Protein AF-A0A7Y6EUC9-F1 (afdb_monomer)

pLDDT: mean 84.13, std 13.38, range [38.44, 97.38]

Sequence (262 aa):
MSLVIQNDISNHSSYSITTAPIIYNFPAVFALPTRVLVSVDGYSGCVVLLDNIQTIHRSQLIQKVGELNLEEIKRVEHATNVALGSVEFNYFEEKQLDDFYKYKLGSELPFGEDHFNEFKEIIGRNPRRSILEKVDEYVAAFLNSAGGRILYGISNDRIVRGVELGYEARDTLVIDINNKISNLNPAIGPEQFDIAFKQVFDELGQEEIKDRYIVEINVPRSPFNDVHFINNTELYVRANASNKKLVGSEIVTHIRKRFCDS

Foldseek 3Di:
DWAFLDDPVCVVPDQKTKIWDKDAPDFPQDPDLLWAFFDFDPGHRIITRLLRIDIDGPVVDDDDRGDTDPVSSVSNVRSNCVSVVVDDDDPVVCPVVLPRDAQAAFDAGSDAQWLAEAEAEQPDDDSLCVCLVCLLLVLLQQQLEAWHKYKYQADNRRGRRFDQADPVRVVVSLVSSQVSQQQKVVGDDPVQKDWDWRFHHYNVSPGTDPRTTITMITHHHHPPLDRIAHVVPWGWHRDGSDIDTDDDVRVVVSSCCSVVVD

Structure (mmCIF, N/CA/C/O backbone):
data_AF-A0A7Y6EUC9-F1
#
_entry.id   AF-A0A7Y6EUC9-F1
#
loop_
_atom_site.group_PDB
_atom_site.id
_atom_site.type_symbol
_atom_site.label_atom_id
_atom_site.label_alt_id
_atom_site.label_comp_id
_atom_site.label_asym_id
_atom_site.label_entity_id
_atom_site.label_seq_id
_atom_site.pdbx_PDB_ins_code
_atom_site.Cartn_x
_atom_site.Cartn_y
_atom_site.Cartn_z
_atom_site.occupancy
_atom_site.B_iso_or_equiv
_atom_site.auth_seq_id
_atom_site.auth_comp_id
_atom_site.auth_asym_id
_atom_site.auth_atom_id
_atom_site.pdbx_PDB_model_num
ATOM 1 N N . MET A 1 1 ? -25.373 -11.026 3.737 1.00 86.94 1 MET A N 1
ATOM 2 C CA . MET A 1 1 ? -26.326 -9.897 3.615 1.00 86.94 1 MET A CA 1
ATOM 3 C C . MET A 1 1 ? -26.187 -9.332 2.207 1.00 86.94 1 MET A C 1
ATOM 5 O O . MET A 1 1 ? -25.233 -9.702 1.534 1.00 86.94 1 MET A O 1
ATOM 9 N N . SER A 1 2 ? -27.107 -8.501 1.726 1.00 91.50 2 SER A N 1
ATOM 10 C CA . SER A 1 2 ? -26.978 -7.872 0.405 1.00 91.50 2 SER A CA 1
ATOM 11 C C . SER A 1 2 ? -27.399 -6.413 0.486 1.00 91.50 2 SER A C 1
ATOM 13 O O . SER A 1 2 ? -28.397 -6.104 1.136 1.00 91.50 2 SER A O 1
ATOM 15 N N . LEU A 1 3 ? -26.638 -5.536 -0.165 1.00 93.81 3 LEU A N 1
ATOM 16 C CA . LEU A 1 3 ? -26.988 -4.137 -0.352 1.00 93.81 3 LEU A CA 1
ATOM 17 C C . LEU A 1 3 ? -27.895 -4.024 -1.571 1.00 93.81 3 LEU A C 1
ATOM 19 O O . LEU A 1 3 ? -27.547 -4.531 -2.634 1.00 93.81 3 LEU A O 1
ATOM 23 N N . VAL A 1 4 ? -29.030 -3.346 -1.439 1.00 94.00 4 VAL A N 1
ATOM 24 C CA . VAL A 1 4 ? -29.844 -2.955 -2.595 1.00 94.00 4 VAL A CA 1
ATOM 25 C C . VAL A 1 4 ? -29.238 -1.686 -3.191 1.00 94.00 4 VAL A C 1
ATOM 27 O O . VAL A 1 4 ? -29.103 -0.695 -2.483 1.00 94.00 4 VAL A O 1
ATOM 30 N N . ILE A 1 5 ? -28.875 -1.718 -4.476 1.00 93.19 5 ILE A N 1
ATOM 31 C CA . ILE A 1 5 ? -28.196 -0.606 -5.179 1.00 93.19 5 ILE A CA 1
ATOM 32 C C . ILE A 1 5 ? -29.041 -0.051 -6.337 1.00 93.19 5 ILE A C 1
ATOM 34 O O . ILE A 1 5 ? -28.538 0.410 -7.357 1.00 93.19 5 ILE A O 1
ATOM 38 N N . GLN A 1 6 ? -30.359 -0.157 -6.204 1.00 90.25 6 GLN A N 1
ATOM 39 C CA . GLN A 1 6 ? -31.333 0.205 -7.227 1.00 90.25 6 GLN A CA 1
ATOM 40 C C . GLN A 1 6 ? -32.070 1.484 -6.828 1.00 90.25 6 GLN A C 1
ATOM 42 O O . GLN A 1 6 ? -32.405 1.655 -5.659 1.00 90.25 6 GLN A O 1
ATOM 47 N N . ASN A 1 7 ? -32.372 2.349 -7.802 1.00 87.88 7 ASN A N 1
ATOM 48 C CA . ASN A 1 7 ? -33.162 3.557 -7.552 1.00 87.88 7 ASN A CA 1
ATOM 49 C C . ASN A 1 7 ? -34.577 3.234 -7.045 1.00 87.88 7 ASN A C 1
ATOM 51 O O . ASN A 1 7 ? -35.137 2.179 -7.361 1.00 87.88 7 ASN A O 1
ATOM 55 N N . ASP A 1 8 ? -35.175 4.185 -6.330 1.00 82.88 8 ASP A N 1
ATOM 56 C CA . ASP A 1 8 ? -36.463 4.003 -5.656 1.00 82.88 8 ASP A CA 1
ATOM 57 C C . ASP A 1 8 ? -37.605 3.668 -6.612 1.00 82.88 8 ASP A C 1
ATOM 59 O O . ASP A 1 8 ? -38.419 2.797 -6.316 1.00 82.88 8 ASP A O 1
ATOM 63 N N . ILE A 1 9 ? -37.651 4.299 -7.789 1.00 83.25 9 ILE A N 1
ATOM 64 C CA . ILE A 1 9 ? -38.724 4.072 -8.766 1.00 83.25 9 ILE A CA 1
ATOM 65 C C . ILE A 1 9 ? -38.739 2.597 -9.173 1.00 83.25 9 ILE A C 1
ATOM 67 O O . ILE A 1 9 ? -39.742 1.906 -8.999 1.00 83.25 9 ILE A O 1
ATOM 71 N N . SER A 1 10 ? -37.598 2.090 -9.641 1.00 79.62 10 SER A N 1
ATOM 72 C CA . SER A 1 10 ? -37.454 0.694 -10.047 1.00 79.62 10 SER A CA 1
ATOM 73 C C . SER A 1 10 ? -37.598 -0.250 -8.850 1.00 79.62 10 SER A C 1
ATOM 75 O O . SER A 1 10 ? -38.184 -1.328 -8.957 1.00 79.62 10 SER A O 1
ATOM 77 N N . ASN A 1 11 ? -37.090 0.141 -7.678 1.00 81.62 11 ASN A N 1
ATOM 78 C CA . ASN A 1 11 ? -37.232 -0.619 -6.438 1.00 81.62 11 ASN A CA 1
ATOM 79 C C . ASN A 1 11 ? -38.675 -0.636 -5.896 1.00 81.62 11 ASN A C 1
ATOM 81 O O . ASN A 1 11 ? -38.988 -1.470 -5.052 1.00 81.62 11 ASN A O 1
ATOM 85 N N . HIS A 1 12 ? -39.587 0.202 -6.376 1.00 81.62 12 HIS A N 1
ATOM 86 C CA . HIS A 1 12 ? -41.009 0.101 -6.041 1.00 81.62 12 HIS A CA 1
ATOM 87 C C . HIS A 1 12 ? -41.811 -0.673 -7.087 1.00 81.62 12 HIS A C 1
ATOM 89 O O . HIS A 1 12 ? -42.758 -1.371 -6.728 1.00 81.62 12 HIS A O 1
ATOM 95 N N . SER A 1 13 ? -41.431 -0.589 -8.362 1.00 78.19 13 SER A N 1
ATOM 96 C CA . SER A 1 13 ? -42.228 -1.132 -9.466 1.00 78.19 13 SER A CA 1
ATOM 97 C C . SER A 1 13 ? -41.760 -2.487 -10.005 1.00 78.19 13 SER A C 1
ATOM 99 O O . SER A 1 13 ? -42.527 -3.146 -10.703 1.00 78.19 13 SER A O 1
ATOM 101 N N . SER A 1 14 ? -40.521 -2.913 -9.730 1.00 81.31 14 SER A N 1
ATOM 102 C CA . SER A 1 14 ? -39.950 -4.142 -10.303 1.00 81.31 14 SER A CA 1
ATOM 103 C C . SER A 1 14 ? -40.069 -5.365 -9.385 1.00 81.31 14 SER A C 1
ATOM 105 O O . SER A 1 14 ? -39.876 -5.288 -8.167 1.00 81.31 14 SER A O 1
ATOM 107 N N . TYR A 1 15 ? -40.312 -6.536 -9.980 1.00 85.94 15 TYR A N 1
ATOM 108 C CA . TYR A 1 15 ? -40.193 -7.835 -9.303 1.00 85.94 15 TYR A CA 1
ATOM 109 C C . TYR A 1 15 ? -38.735 -8.272 -9.114 1.00 85.94 15 TYR A C 1
ATOM 111 O O . TYR A 1 15 ? -38.451 -9.118 -8.264 1.00 85.94 15 TYR A O 1
ATOM 119 N N . SER A 1 16 ? -37.810 -7.691 -9.878 1.00 90.62 16 SER A N 1
ATOM 120 C CA . SER A 1 16 ? -36.373 -7.899 -9.743 1.00 90.62 16 SER A CA 1
ATOM 121 C C . SER A 1 16 ? -35.699 -6.722 -9.038 1.00 90.62 16 SER A C 1
ATOM 123 O O . SER A 1 16 ? -36.110 -5.567 -9.181 1.00 90.62 16 SER A O 1
ATOM 125 N N . ILE A 1 17 ? -34.665 -7.029 -8.259 1.00 93.25 17 ILE A N 1
ATOM 126 C CA . ILE A 1 17 ? -33.880 -6.054 -7.506 1.00 93.25 17 ILE A CA 1
ATOM 127 C C . ILE A 1 17 ? -32.398 -6.300 -7.774 1.00 93.25 17 ILE A C 1
ATOM 129 O O . ILE A 1 17 ? -31.910 -7.422 -7.632 1.00 93.25 17 ILE A O 1
ATOM 133 N N . THR A 1 18 ? -31.683 -5.241 -8.137 1.00 94.44 18 THR A N 1
ATOM 134 C CA . THR A 1 18 ? -30.226 -5.236 -8.252 1.00 94.44 18 THR A CA 1
ATOM 135 C C . THR A 1 18 ? -29.594 -5.065 -6.877 1.00 94.44 18 THR A C 1
ATOM 137 O O . THR A 1 18 ? -29.903 -4.133 -6.129 1.00 94.44 18 THR A O 1
ATOM 140 N N . THR A 1 19 ? -28.701 -5.989 -6.543 1.00 94.81 19 THR A N 1
ATOM 141 C CA . THR A 1 19 ? -28.034 -6.063 -5.249 1.00 94.81 19 THR A CA 1
ATOM 142 C C . THR A 1 19 ? -26.546 -6.339 -5.397 1.00 94.81 19 THR A C 1
ATOM 144 O O . THR A 1 19 ? -26.114 -6.944 -6.376 1.00 94.81 19 THR A O 1
ATOM 147 N N . ALA A 1 20 ? -25.780 -5.956 -4.383 1.00 95.00 20 ALA A N 1
ATOM 148 C CA . ALA A 1 20 ? -24.392 -6.356 -4.210 1.00 95.00 20 ALA A CA 1
ATOM 149 C C . ALA A 1 20 ? -24.244 -7.174 -2.914 1.00 95.00 20 ALA A C 1
ATOM 151 O O . ALA A 1 20 ? -24.813 -6.793 -1.884 1.00 95.00 20 ALA A O 1
ATOM 152 N N . PRO A 1 21 ? -23.525 -8.308 -2.920 1.00 92.31 21 PRO A N 1
ATOM 153 C CA . PRO A 1 21 ? -23.266 -9.077 -1.711 1.00 92.31 21 PRO A CA 1
ATOM 154 C C . PRO A 1 21 ? -22.535 -8.250 -0.651 1.00 92.31 21 PRO A C 1
ATOM 156 O O . PRO A 1 21 ? -21.600 -7.514 -0.958 1.00 92.31 21 PRO A O 1
ATOM 159 N N . ILE A 1 22 ? -22.944 -8.427 0.603 1.00 89.06 22 ILE A N 1
ATOM 160 C CA . ILE A 1 22 ? -22.231 -7.942 1.781 1.00 89.06 22 ILE A CA 1
ATOM 161 C C . ILE A 1 22 ? -21.685 -9.136 2.548 1.00 89.06 22 ILE A C 1
ATOM 163 O O . ILE A 1 22 ? -22.437 -10.047 2.931 1.00 89.06 22 ILE A O 1
ATOM 167 N N . ILE A 1 23 ? -20.387 -9.080 2.812 1.00 83.44 23 ILE A N 1
ATOM 168 C CA . ILE A 1 23 ? -19.649 -10.067 3.588 1.00 83.44 23 ILE A CA 1
ATOM 169 C C . ILE A 1 23 ? -19.107 -9.458 4.881 1.00 83.44 23 ILE A C 1
ATOM 171 O O . ILE A 1 23 ? -18.781 -8.274 4.952 1.00 83.44 23 ILE A O 1
ATOM 175 N N . TYR A 1 24 ? -19.030 -10.299 5.906 1.00 73.38 24 TYR A N 1
ATOM 176 C CA . TYR A 1 24 ? -18.520 -9.957 7.231 1.00 73.38 24 TYR A CA 1
ATOM 177 C C . TYR A 1 24 ? -17.101 -10.489 7.386 1.00 73.38 24 TYR A C 1
ATOM 179 O O . TYR A 1 24 ? -16.755 -11.491 6.757 1.00 73.38 24 TYR A O 1
ATOM 187 N N . ASN A 1 25 ? -16.305 -9.858 8.252 1.00 57.62 25 ASN A N 1
ATOM 188 C CA . ASN A 1 25 ? -14.924 -10.267 8.525 1.00 57.62 25 ASN A CA 1
ATOM 189 C C . ASN A 1 25 ? -14.086 -10.390 7.243 1.00 57.62 25 ASN A C 1
ATOM 191 O O . ASN A 1 25 ? -13.262 -11.297 7.118 1.00 57.62 25 ASN A O 1
ATOM 195 N N . PHE A 1 26 ? -14.327 -9.511 6.264 1.00 51.78 26 PHE A N 1
ATOM 196 C CA . PHE A 1 26 ? -13.535 -9.531 5.046 1.00 51.78 26 PHE A CA 1
ATOM 197 C C . PHE A 1 26 ? -12.112 -9.088 5.367 1.00 51.78 26 PHE A C 1
ATOM 199 O O . PHE A 1 26 ? -11.926 -8.052 6.006 1.00 51.78 26 PHE A O 1
ATOM 206 N N . PRO A 1 27 ? -11.096 -9.849 4.955 1.00 44.97 27 PRO A N 1
ATOM 207 C CA . PRO A 1 27 ? -9.733 -9.453 5.207 1.00 44.97 27 PRO A CA 1
ATOM 208 C C . PRO A 1 27 ? -9.375 -8.268 4.294 1.00 44.97 27 PRO A C 1
ATOM 210 O O . PRO A 1 27 ? -9.528 -8.337 3.076 1.00 44.97 27 PRO A O 1
ATOM 213 N N . ALA A 1 28 ? -8.877 -7.181 4.891 1.00 44.41 28 ALA A N 1
ATOM 214 C CA . ALA A 1 28 ? -8.508 -5.907 4.251 1.00 44.41 28 ALA A CA 1
ATOM 215 C C . ALA A 1 28 ? -7.479 -5.998 3.095 1.00 44.41 28 ALA A C 1
ATOM 217 O O . ALA A 1 28 ? -7.133 -4.984 2.494 1.00 44.41 28 ALA A O 1
ATOM 218 N N . VAL A 1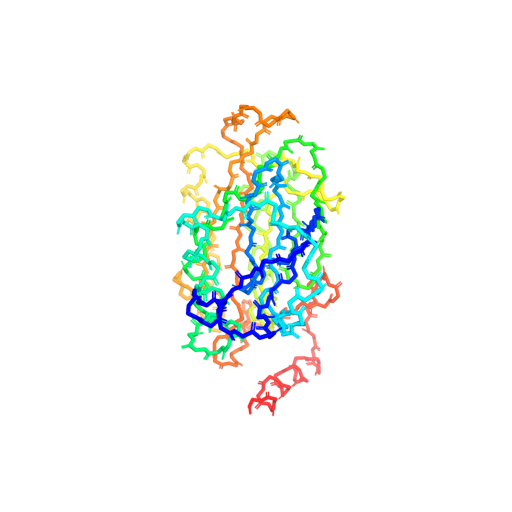 29 ? -6.986 -7.207 2.785 1.00 39.00 29 VAL A N 1
ATOM 219 C CA . VAL A 1 29 ? -6.028 -7.550 1.704 1.00 39.00 29 VAL A CA 1
ATOM 220 C C . VAL A 1 29 ? -6.491 -7.054 0.342 1.00 39.00 29 VAL A C 1
ATOM 222 O O . VAL A 1 29 ? -5.699 -6.912 -0.580 1.00 39.00 29 VAL A O 1
ATOM 225 N N . PHE A 1 30 ? -7.801 -6.911 0.197 1.00 43.91 30 PHE A N 1
ATOM 226 C CA . PHE A 1 30 ? -8.478 -6.853 -1.077 1.00 43.91 30 PHE A CA 1
ATOM 227 C C . PHE A 1 30 ? -9.275 -5.552 -1.205 1.00 43.91 30 PHE A C 1
ATOM 229 O O . PHE A 1 30 ? -10.465 -5.579 -1.540 1.00 43.91 30 PHE A O 1
ATOM 236 N N . ALA A 1 31 ? -8.621 -4.427 -0.909 1.00 56.28 31 ALA A N 1
ATOM 237 C CA . ALA A 1 31 ? -9.084 -3.102 -1.305 1.00 56.28 31 ALA A CA 1
ATOM 238 C C . ALA A 1 31 ? -9.052 -3.035 -2.837 1.00 56.28 31 ALA A C 1
ATOM 240 O O . ALA A 1 31 ? -8.071 -2.639 -3.456 1.00 56.28 31 ALA A O 1
ATOM 241 N N . LEU A 1 32 ? -10.094 -3.587 -3.457 1.00 64.94 32 LEU A N 1
ATOM 242 C CA . LEU A 1 32 ? -10.385 -3.304 -4.846 1.00 64.94 32 LEU A CA 1
ATOM 243 C C . LEU A 1 32 ? -11.171 -1.995 -4.876 1.00 64.94 32 LEU A C 1
ATOM 245 O O . LEU A 1 32 ? -12.012 -1.791 -3.998 1.00 64.94 32 LEU A O 1
ATOM 249 N N . PRO A 1 33 ? -11.017 -1.192 -5.936 1.00 70.38 33 PRO A N 1
ATOM 250 C CA . PRO A 1 33 ? -11.827 0.006 -6.157 1.00 70.38 33 PRO A CA 1
ATOM 251 C C . PRO A 1 33 ? -13.334 -0.234 -6.055 1.00 70.38 33 PRO A C 1
ATOM 253 O O . PRO A 1 33 ? -14.121 0.655 -5.758 1.00 70.38 33 PRO A O 1
ATOM 256 N N . THR A 1 34 ? -13.732 -1.467 -6.357 1.00 79.94 34 THR A N 1
ATOM 257 C CA . THR A 1 34 ? -15.104 -1.958 -6.424 1.00 79.94 34 THR A CA 1
ATOM 258 C C . THR A 1 34 ? -15.580 -2.560 -5.101 1.00 79.94 34 THR A C 1
ATOM 260 O O . THR A 1 34 ? -16.658 -3.147 -5.038 1.00 79.94 34 THR A O 1
ATOM 263 N N . ARG A 1 35 ? -14.793 -2.465 -4.026 1.00 83.06 35 ARG A N 1
ATOM 264 C CA . ARG A 1 35 ? -15.123 -3.028 -2.714 1.00 83.06 35 ARG A CA 1
ATOM 265 C C . ARG A 1 35 ? -15.171 -1.920 -1.677 1.00 83.06 35 ARG A C 1
ATOM 267 O O . ARG A 1 35 ? -14.177 -1.259 -1.413 1.00 83.06 35 ARG A O 1
ATOM 274 N N . VAL A 1 36 ? -16.340 -1.736 -1.070 1.00 81.19 36 VAL A N 1
ATOM 275 C CA . VAL A 1 36 ? -16.596 -0.619 -0.151 1.00 81.19 36 VAL A CA 1
ATOM 276 C C . VAL A 1 36 ? -16.929 -1.165 1.222 1.00 81.19 36 VAL A C 1
ATOM 278 O O . VAL A 1 36 ? -17.877 -1.940 1.356 1.00 81.19 36 VAL A O 1
ATOM 281 N N . LEU A 1 37 ? -16.171 -0.772 2.249 1.00 76.69 37 LEU A N 1
ATOM 282 C CA . LEU A 1 37 ? -16.535 -1.114 3.619 1.00 76.69 37 LEU A CA 1
ATOM 283 C C . LEU A 1 37 ? -17.624 -0.157 4.125 1.00 76.69 37 LEU A C 1
ATOM 285 O O . LEU A 1 37 ? -17.633 1.043 3.852 1.00 76.69 37 LEU A O 1
ATOM 289 N N . VAL A 1 38 ? -18.595 -0.728 4.818 1.00 80.94 38 VAL A N 1
ATOM 290 C CA . VAL A 1 38 ? -19.794 -0.060 5.301 1.00 80.94 38 VAL A CA 1
ATOM 291 C C . VAL A 1 38 ? -20.101 -0.516 6.719 1.00 80.94 38 VAL A C 1
ATOM 293 O O . VAL A 1 38 ? -19.734 -1.620 7.140 1.00 80.94 38 VAL A O 1
ATOM 296 N N . SER A 1 39 ? -20.799 0.339 7.449 1.00 79.06 39 SER A N 1
ATOM 297 C CA . SER A 1 39 ? -21.414 0.022 8.727 1.00 79.06 39 SER A CA 1
ATOM 298 C C . SER A 1 39 ? -22.928 0.123 8.588 1.00 79.06 39 SER A C 1
ATOM 300 O O . SER A 1 39 ? -23.453 1.104 8.081 1.00 79.06 39 SER A O 1
ATOM 302 N N . VAL A 1 40 ? -23.645 -0.902 9.037 1.00 75.25 40 VAL A N 1
ATOM 303 C CA . VAL A 1 40 ? -25.113 -0.950 8.993 1.00 75.25 40 VAL A CA 1
ATOM 304 C C . VAL A 1 40 ? -25.598 -1.294 10.386 1.00 75.25 40 VAL A C 1
ATOM 306 O O . VAL A 1 40 ? -25.220 -2.349 10.873 1.00 75.25 40 VAL A O 1
ATOM 309 N N . ASP A 1 41 ? -26.389 -0.426 11.019 1.00 70.19 41 ASP A N 1
ATOM 310 C CA . ASP A 1 41 ? -27.056 -0.592 12.327 1.00 70.19 41 ASP A CA 1
ATOM 311 C C . ASP A 1 41 ? -26.726 -1.889 13.095 1.00 70.19 41 ASP A C 1
ATOM 313 O O . ASP A 1 41 ? -27.413 -2.908 12.997 1.00 70.19 41 ASP A O 1
ATOM 317 N N . GLY A 1 42 ? -25.639 -1.846 13.876 1.00 66.31 42 GLY A N 1
ATOM 318 C CA . GLY A 1 42 ? -25.169 -2.966 14.704 1.00 66.31 42 GLY A CA 1
ATOM 319 C C . GLY A 1 42 ? -24.106 -3.869 14.061 1.00 66.31 42 GLY A C 1
ATOM 320 O O . GLY A 1 42 ? -23.560 -4.735 14.741 1.00 66.31 42 GLY A O 1
ATOM 321 N N . TYR A 1 43 ? -23.761 -3.642 12.793 1.00 69.06 43 TYR A N 1
ATOM 322 C CA . TYR A 1 43 ? -22.748 -4.373 12.032 1.00 69.06 43 TYR A CA 1
ATOM 323 C C . TYR A 1 43 ? -21.698 -3.402 11.481 1.00 69.06 43 TYR A C 1
ATOM 325 O O . TYR A 1 43 ? -21.921 -2.734 10.474 1.00 69.06 43 TYR A O 1
ATOM 333 N N . SER A 1 44 ? -20.536 -3.333 12.127 1.00 65.81 44 SER A N 1
ATOM 334 C CA . SER A 1 44 ? -19.351 -2.642 11.606 1.00 65.81 44 SER A CA 1
ATOM 335 C C . SER A 1 44 ? -18.420 -3.633 10.901 1.00 65.81 44 SER A C 1
ATOM 337 O O . SER A 1 44 ? -18.487 -4.840 11.142 1.00 65.81 44 SER A O 1
ATOM 339 N N . GLY A 1 45 ? -17.554 -3.151 10.006 1.00 66.38 45 GLY A N 1
ATOM 340 C CA . GLY A 1 45 ? -16.576 -4.029 9.350 1.00 66.38 45 GLY A CA 1
ATOM 341 C C . GLY A 1 45 ? -17.124 -4.846 8.172 1.00 66.38 45 GLY A C 1
ATOM 342 O O . GLY A 1 45 ? -16.566 -5.897 7.851 1.00 66.38 45 GLY A O 1
ATOM 343 N N . CYS A 1 46 ? -18.227 -4.421 7.551 1.00 79.69 46 CYS A N 1
ATOM 344 C CA . CYS A 1 46 ? -18.858 -5.151 6.450 1.00 79.69 46 CYS A CA 1
ATOM 345 C C . CYS A 1 46 ? -18.325 -4.675 5.100 1.00 79.69 46 CYS A C 1
ATOM 347 O O . CYS A 1 46 ? -18.248 -3.475 4.894 1.00 79.69 46 CYS A O 1
ATOM 349 N N . VAL A 1 47 ? -18.029 -5.565 4.150 1.00 82.81 47 VAL A N 1
ATOM 350 C CA . VAL A 1 47 ? -17.611 -5.163 2.791 1.00 82.81 47 VAL A CA 1
ATOM 351 C C . VAL A 1 47 ? -18.705 -5.459 1.781 1.00 82.81 47 VAL A C 1
ATOM 353 O O . VAL A 1 47 ? -19.189 -6.588 1.697 1.00 82.81 47 VAL A O 1
ATOM 356 N N . VAL A 1 48 ? -19.063 -4.444 0.999 1.00 89.25 48 VAL A N 1
ATOM 357 C CA . VAL A 1 48 ? -19.919 -4.536 -0.183 1.00 89.25 48 VAL A CA 1
ATOM 358 C C . VAL A 1 48 ? -19.056 -4.896 -1.392 1.00 89.25 48 VAL A C 1
ATOM 360 O O . VAL A 1 48 ? -18.075 -4.211 -1.674 1.00 89.25 48 VAL A O 1
ATOM 363 N N . LEU A 1 49 ? -19.425 -5.956 -2.112 1.00 88.94 49 LEU A N 1
ATOM 364 C CA . LEU A 1 49 ? -18.706 -6.461 -3.286 1.00 88.94 49 LEU A CA 1
ATOM 365 C C . LEU A 1 49 ? -19.372 -5.991 -4.587 1.00 88.94 49 LEU A C 1
ATOM 367 O O . LEU A 1 49 ? -20.286 -6.651 -5.088 1.00 88.94 49 LEU A O 1
ATOM 371 N N . LEU A 1 50 ? -18.947 -4.850 -5.137 1.00 90.62 50 LEU A N 1
ATOM 372 C CA . LEU A 1 50 ? -19.536 -4.278 -6.360 1.00 90.62 50 LEU A CA 1
ATOM 373 C C . LEU A 1 50 ? -18.954 -4.877 -7.645 1.00 90.62 50 LEU A C 1
ATOM 375 O O . LEU A 1 50 ? -19.511 -4.695 -8.720 1.00 90.62 50 LEU A O 1
ATOM 379 N N . ASP A 1 51 ? -17.896 -5.673 -7.532 1.00 83.44 51 ASP A N 1
ATOM 380 C CA . ASP A 1 51 ? -17.451 -6.608 -8.567 1.00 83.44 51 ASP A CA 1
ATOM 381 C C . ASP A 1 51 ? -18.422 -7.787 -8.768 1.00 83.44 51 ASP A C 1
ATOM 383 O O . ASP A 1 51 ? -18.354 -8.475 -9.782 1.00 83.44 51 ASP A O 1
ATOM 387 N N . ASN A 1 52 ? -19.355 -7.998 -7.832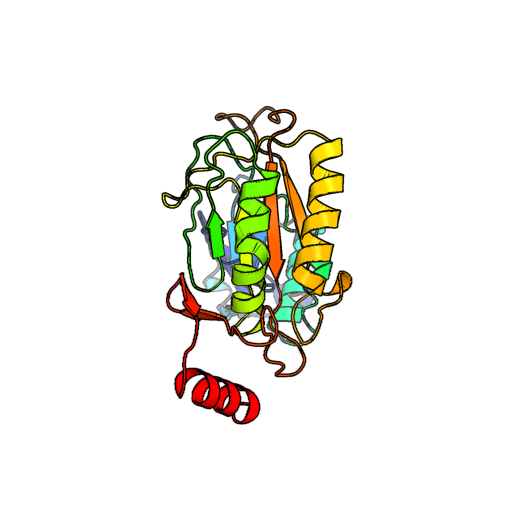 1.00 90.81 52 ASN A N 1
ATOM 388 C CA . ASN A 1 52 ? -20.332 -9.088 -7.848 1.00 90.81 52 ASN A CA 1
ATOM 389 C C . ASN A 1 52 ? -21.783 -8.575 -7.837 1.00 90.81 52 ASN A C 1
ATOM 391 O O . ASN A 1 52 ? -22.645 -9.135 -7.152 1.00 90.81 52 ASN A O 1
ATOM 395 N N . ILE A 1 53 ? -22.070 -7.498 -8.575 1.00 94.19 53 ILE A N 1
ATOM 396 C CA . ILE A 1 53 ? -23.441 -6.994 -8.732 1.00 94.19 53 ILE A CA 1
ATOM 397 C C . ILE A 1 53 ? -24.307 -8.055 -9.413 1.00 94.19 53 ILE A C 1
ATOM 399 O O . ILE A 1 53 ? -23.967 -8.599 -10.462 1.00 94.19 53 ILE A O 1
ATOM 403 N N . GLN A 1 54 ? -25.462 -8.324 -8.816 1.00 93.62 54 GLN A N 1
ATOM 404 C CA . GLN A 1 54 ? -26.398 -9.337 -9.278 1.00 93.62 54 GLN A CA 1
ATOM 405 C C . GLN A 1 54 ? -27.833 -8.833 -9.213 1.00 93.62 54 GLN A C 1
ATOM 407 O O . GLN A 1 54 ? -28.203 -8.031 -8.356 1.00 93.62 54 GLN A O 1
ATOM 412 N N . THR A 1 55 ? -28.678 -9.370 -10.083 1.00 93.94 55 THR A N 1
ATOM 413 C CA . THR A 1 55 ? -30.120 -9.146 -10.036 1.00 93.94 55 THR A CA 1
ATOM 414 C C . THR A 1 55 ? -30.795 -10.375 -9.444 1.00 93.94 55 THR A C 1
ATOM 416 O O . THR A 1 55 ? -30.658 -11.479 -9.964 1.00 93.94 55 THR A O 1
ATOM 419 N N . ILE A 1 56 ? -31.546 -10.180 -8.363 1.00 92.69 56 ILE A N 1
ATOM 420 C CA . ILE A 1 56 ? -32.307 -11.233 -7.686 1.00 92.69 56 ILE A CA 1
ATOM 421 C C . ILE A 1 56 ? -33.805 -10.947 -7.766 1.00 92.69 56 ILE A C 1
ATOM 423 O O . ILE A 1 56 ? -34.235 -9.824 -8.031 1.00 92.69 56 ILE A O 1
ATOM 427 N N . HIS A 1 57 ? -34.626 -11.963 -7.515 1.00 92.19 57 HIS A N 1
ATOM 428 C CA . HIS A 1 57 ? -36.065 -11.760 -7.367 1.00 92.19 57 HIS A CA 1
ATOM 429 C C . HIS A 1 57 ? -36.380 -11.167 -5.986 1.00 92.19 57 HIS A C 1
ATOM 431 O O . HIS A 1 57 ? -35.813 -11.605 -4.985 1.00 92.19 57 HIS A O 1
ATOM 437 N N . ARG A 1 58 ? -37.328 -10.224 -5.901 1.00 88.50 58 ARG A N 1
ATOM 438 C CA . ARG A 1 58 ? -37.690 -9.528 -4.651 1.00 88.50 58 ARG A CA 1
ATOM 439 C C . ARG A 1 58 ? -38.065 -10.481 -3.519 1.00 88.50 58 ARG A C 1
ATOM 441 O O . ARG A 1 58 ? -37.742 -10.207 -2.372 1.00 88.50 58 ARG A O 1
ATOM 448 N N . SER A 1 59 ? -38.700 -11.610 -3.832 1.00 89.19 59 SER A N 1
ATOM 449 C CA . SER A 1 59 ? -39.085 -12.612 -2.825 1.00 89.19 59 SER A CA 1
ATOM 450 C C . SER A 1 59 ? -37.900 -13.278 -2.115 1.00 89.19 59 SER A C 1
ATOM 452 O O . SER A 1 59 ? -38.115 -13.979 -1.134 1.00 89.19 59 SER A O 1
ATOM 454 N N . GLN A 1 60 ? -36.672 -13.117 -2.621 1.00 90.00 60 GLN A N 1
ATOM 455 C CA . GLN A 1 60 ? -35.458 -13.604 -1.962 1.00 90.00 60 GLN A CA 1
ATOM 456 C C . GLN A 1 60 ? -34.979 -12.651 -0.854 1.00 90.00 60 GLN A C 1
ATOM 458 O O . GLN A 1 60 ? -34.162 -13.043 -0.024 1.00 90.00 60 GLN A O 1
ATOM 463 N N . LEU A 1 61 ? -35.488 -11.413 -0.810 1.00 89.00 61 LEU A N 1
ATOM 464 C CA . LEU A 1 61 ? -35.252 -10.505 0.306 1.00 89.00 61 LEU A CA 1
ATOM 465 C C . LEU A 1 61 ? -36.170 -10.882 1.470 1.00 89.00 61 LEU A C 1
ATOM 467 O O . LEU A 1 61 ? -37.392 -10.843 1.352 1.00 89.00 61 LEU A O 1
ATOM 471 N N . ILE A 1 62 ? -35.560 -11.236 2.598 1.00 90.94 62 ILE A N 1
ATOM 472 C CA . ILE A 1 62 ? -36.278 -11.693 3.794 1.00 90.94 62 ILE A CA 1
ATOM 473 C C . ILE A 1 62 ? -36.708 -10.498 4.648 1.00 90.94 62 ILE A C 1
ATOM 475 O O . ILE A 1 62 ? -37.870 -10.376 5.020 1.00 90.94 62 ILE A O 1
ATOM 479 N N . GLN A 1 63 ? -35.761 -9.613 4.964 1.00 90.44 63 GLN A N 1
ATOM 480 C CA . GLN A 1 63 ? -35.987 -8.457 5.827 1.00 90.44 63 GLN A CA 1
ATOM 481 C C . GLN A 1 63 ? -35.008 -7.328 5.504 1.00 90.44 63 GLN A C 1
ATOM 483 O O . GLN A 1 63 ? -33.898 -7.573 5.024 1.00 90.44 63 GLN A O 1
ATOM 488 N N . LYS A 1 64 ? -35.410 -6.093 5.816 1.00 89.94 64 LYS A N 1
ATOM 489 C CA . LYS A 1 64 ? -34.529 -4.924 5.786 1.00 89.94 64 LYS A CA 1
ATOM 490 C C . LYS A 1 64 ? -33.763 -4.844 7.105 1.00 89.94 64 LYS A C 1
ATOM 492 O O . LYS A 1 64 ? -34.379 -4.871 8.164 1.00 89.94 64 LYS A O 1
ATOM 497 N N . VAL A 1 65 ? -32.437 -4.762 7.017 1.00 88.38 65 VAL A N 1
ATOM 498 C CA . VAL A 1 65 ? -31.544 -4.729 8.189 1.00 88.38 65 VAL A CA 1
ATOM 499 C C . VAL A 1 65 ? -31.199 -3.297 8.603 1.00 88.38 65 VAL A C 1
ATOM 501 O O . VAL A 1 65 ? -31.102 -3.028 9.790 1.00 88.38 65 VAL A O 1
ATOM 504 N N . GLY A 1 66 ? -31.066 -2.380 7.644 1.00 89.25 66 GLY A N 1
ATOM 505 C CA . GLY A 1 66 ? -30.738 -0.978 7.897 1.00 89.25 66 GLY A CA 1
ATOM 506 C C . GLY A 1 66 ? -30.571 -0.202 6.594 1.00 89.25 66 GLY A C 1
ATOM 507 O O . GLY A 1 66 ? -30.961 -0.686 5.525 1.00 89.25 66 GLY A O 1
ATOM 508 N N . GLU A 1 67 ? -29.995 0.990 6.695 1.00 89.62 67 GLU A N 1
ATOM 509 C CA . GLU A 1 67 ? -29.629 1.852 5.570 1.00 89.62 67 GLU A CA 1
ATOM 510 C C . GLU A 1 67 ? -28.194 2.352 5.737 1.00 89.62 67 GLU A C 1
ATOM 512 O O . GLU A 1 67 ? -27.695 2.470 6.853 1.00 89.62 67 GLU A O 1
ATOM 517 N N . LEU A 1 68 ? -27.538 2.628 4.612 1.00 88.94 68 LEU A N 1
ATOM 518 C CA . LEU A 1 68 ? -26.237 3.286 4.604 1.00 88.94 68 LEU A CA 1
ATOM 519 C C . LEU A 1 68 ? -26.403 4.785 4.828 1.00 88.94 68 LEU A C 1
ATOM 521 O O . LEU A 1 68 ? -27.397 5.378 4.402 1.00 88.94 68 LEU A O 1
ATOM 525 N N . ASN A 1 69 ? -25.404 5.413 5.441 1.00 86.69 69 ASN A N 1
ATOM 526 C CA . ASN A 1 69 ? -25.385 6.867 5.541 1.00 86.69 69 ASN A CA 1
ATOM 527 C C . ASN A 1 69 ? -25.019 7.521 4.189 1.00 86.69 69 ASN A C 1
ATOM 529 O O . ASN A 1 69 ? -24.550 6.866 3.258 1.00 86.69 69 ASN A O 1
ATOM 533 N N . LEU A 1 70 ? -25.219 8.838 4.068 1.00 84.25 70 LEU A N 1
ATOM 534 C CA . LEU A 1 70 ? -24.994 9.565 2.809 1.00 84.25 70 LEU A CA 1
ATOM 535 C C . LEU A 1 70 ? -23.553 9.477 2.284 1.00 84.25 70 LEU A C 1
ATOM 537 O O . LEU A 1 70 ? -23.340 9.524 1.074 1.00 84.25 70 LEU A O 1
ATOM 541 N N . GLU A 1 71 ? -22.565 9.388 3.167 1.00 79.44 71 GLU A N 1
ATOM 542 C CA . GLU A 1 71 ? -21.156 9.285 2.786 1.00 79.44 71 GLU A CA 1
ATOM 543 C C . GLU A 1 71 ? -20.835 7.888 2.241 1.00 79.44 71 GLU A C 1
ATOM 545 O O . GLU A 1 71 ? -20.217 7.744 1.188 1.00 79.44 71 GLU A O 1
ATOM 550 N N . GLU A 1 72 ? -21.342 6.847 2.897 1.00 84.50 72 GLU A N 1
ATOM 551 C CA . GLU A 1 72 ? -21.255 5.462 2.433 1.00 84.50 72 GLU A CA 1
ATOM 552 C C . GLU A 1 72 ? -21.956 5.254 1.091 1.00 84.50 72 GLU A C 1
ATOM 554 O O . GLU A 1 72 ? -21.388 4.608 0.212 1.00 84.50 72 GLU A O 1
ATOM 559 N N . ILE A 1 73 ? -23.141 5.846 0.901 1.00 89.38 73 ILE A N 1
ATOM 560 C CA . ILE A 1 73 ? -23.871 5.796 -0.373 1.00 89.38 73 ILE A CA 1
ATOM 561 C C . ILE A 1 73 ? -23.015 6.365 -1.509 1.00 89.38 73 ILE A C 1
ATOM 563 O O . ILE A 1 73 ? -22.886 5.721 -2.548 1.00 89.38 73 ILE A O 1
ATOM 567 N N . LYS A 1 74 ? -22.376 7.525 -1.307 1.00 85.56 74 LYS A N 1
ATOM 568 C CA . LYS A 1 74 ? -21.501 8.143 -2.320 1.00 85.56 74 LYS A CA 1
ATOM 569 C C . LYS A 1 74 ? -20.302 7.265 -2.671 1.00 85.56 74 LYS A C 1
ATOM 571 O O . LYS A 1 74 ? -19.954 7.145 -3.844 1.00 85.56 74 LYS A O 1
ATOM 576 N N . ARG A 1 75 ? -19.679 6.628 -1.673 1.00 84.06 75 ARG A N 1
ATOM 577 C CA . ARG A 1 75 ? -18.561 5.697 -1.905 1.00 84.06 75 ARG A CA 1
ATOM 578 C C . ARG A 1 75 ? -19.007 4.471 -2.702 1.00 84.06 75 ARG A C 1
ATOM 580 O O . ARG A 1 75 ? -18.325 4.083 -3.645 1.00 84.06 75 ARG A O 1
ATOM 587 N N . VAL A 1 76 ? -20.169 3.901 -2.372 1.00 89.56 76 VAL A N 1
ATOM 588 C CA . VAL A 1 76 ? -20.773 2.794 -3.132 1.00 89.56 76 VAL A CA 1
ATOM 589 C C . VAL A 1 76 ? -21.096 3.210 -4.567 1.00 89.56 76 VAL A C 1
ATOM 591 O O . VAL A 1 76 ? -20.827 2.448 -5.492 1.00 89.56 76 VAL A O 1
ATOM 594 N N . GLU A 1 77 ? -21.642 4.406 -4.779 1.00 90.62 77 GLU A N 1
ATOM 595 C CA . GLU A 1 77 ? -21.946 4.930 -6.113 1.00 90.62 77 GLU A CA 1
ATOM 596 C C . GLU A 1 77 ? -20.680 5.067 -6.968 1.00 90.62 77 GLU A C 1
ATOM 598 O O . GLU A 1 77 ? -20.627 4.543 -8.082 1.00 90.62 77 GLU A O 1
ATOM 603 N N . HIS A 1 78 ? -19.630 5.694 -6.432 1.00 84.31 78 HIS A N 1
ATOM 604 C CA . HIS A 1 78 ? -18.343 5.808 -7.118 1.00 84.31 78 HIS A CA 1
ATOM 605 C C . HIS A 1 78 ? -17.769 4.429 -7.470 1.00 84.31 78 HIS A C 1
ATOM 607 O O . HIS A 1 78 ? -17.472 4.154 -8.631 1.00 84.31 78 HIS A O 1
ATOM 613 N N . ALA A 1 79 ? -17.689 3.526 -6.494 1.00 85.56 79 ALA A N 1
ATOM 614 C CA . ALA A 1 79 ? -17.158 2.184 -6.697 1.00 85.56 79 ALA A CA 1
ATOM 615 C C . ALA A 1 79 ? -18.011 1.340 -7.669 1.00 85.56 79 ALA A C 1
ATOM 617 O O . ALA A 1 79 ? -17.476 0.492 -8.384 1.00 85.56 79 ALA A O 1
ATOM 618 N N . THR A 1 80 ? -19.321 1.605 -7.765 1.00 90.88 80 THR A N 1
ATOM 619 C CA . THR A 1 80 ? -20.206 1.010 -8.782 1.00 90.88 80 THR A CA 1
ATOM 620 C C . THR A 1 80 ? -19.837 1.516 -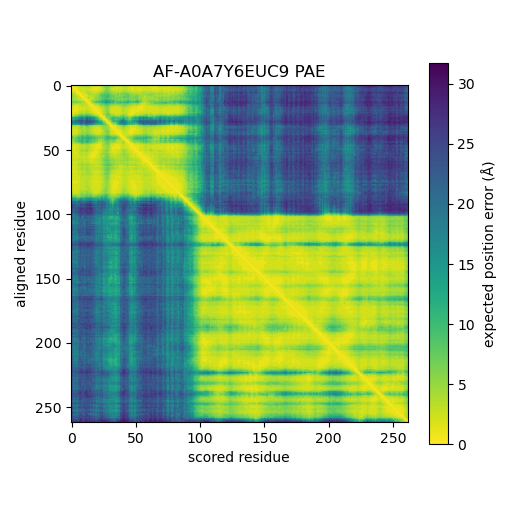10.173 1.00 90.88 80 THR A C 1
ATOM 622 O O . THR A 1 80 ? -19.727 0.725 -11.106 1.00 90.88 80 THR A O 1
ATOM 625 N N . ASN A 1 81 ? -19.591 2.819 -10.322 1.00 87.94 81 ASN A N 1
ATOM 626 C CA . ASN A 1 81 ? -19.154 3.395 -11.592 1.00 87.94 81 ASN A CA 1
ATOM 627 C C . ASN A 1 81 ? -17.794 2.841 -12.033 1.00 87.94 81 ASN A C 1
ATOM 629 O O . ASN A 1 81 ? -17.618 2.554 -13.216 1.00 87.94 81 ASN A O 1
ATOM 633 N N . VAL A 1 82 ? -16.872 2.619 -11.092 1.00 82.19 82 VAL A N 1
ATOM 634 C CA . VAL A 1 82 ? -15.600 1.940 -11.371 1.00 82.19 82 VAL A CA 1
ATOM 635 C C . VAL A 1 82 ? -15.831 0.481 -11.782 1.00 82.19 82 VAL A C 1
ATOM 637 O O . VAL A 1 82 ? -15.269 0.034 -12.779 1.00 82.19 82 VAL A O 1
ATOM 640 N N . ALA A 1 83 ? -16.703 -0.259 -11.084 1.00 85.94 83 ALA A N 1
ATOM 641 C CA . ALA A 1 83 ? -17.015 -1.657 -11.408 1.00 85.94 83 ALA A CA 1
ATOM 642 C C . ALA A 1 83 ? -17.622 -1.830 -12.806 1.00 85.94 83 ALA A C 1
ATOM 644 O O . ALA A 1 83 ? -17.367 -2.826 -13.482 1.00 85.94 83 ALA A O 1
ATOM 645 N N . LEU A 1 84 ? -18.410 -0.848 -13.244 1.00 88.75 84 LEU A N 1
ATOM 646 C CA . LEU A 1 84 ? -19.022 -0.814 -14.570 1.00 88.75 84 LEU A CA 1
ATOM 647 C C . LEU A 1 84 ? -18.088 -0.255 -15.658 1.00 88.75 84 LEU A C 1
ATOM 649 O O . LEU A 1 84 ? -18.481 -0.223 -16.822 1.00 88.75 84 LEU A O 1
ATOM 653 N N . GLY A 1 85 ? -16.876 0.187 -15.305 1.00 82.44 85 GLY A N 1
ATOM 654 C CA . GLY A 1 85 ? -15.936 0.817 -16.238 1.00 82.44 85 GLY A CA 1
ATOM 655 C C . GLY A 1 85 ? -16.386 2.194 -16.737 1.00 82.44 85 GLY A C 1
ATOM 656 O O . GLY A 1 85 ? -15.886 2.673 -17.751 1.00 82.44 85 GLY A O 1
ATOM 657 N N . SER A 1 86 ? -17.336 2.832 -16.048 1.00 82.38 86 SER A N 1
ATOM 658 C CA . SER A 1 86 ? -17.854 4.165 -16.386 1.00 82.38 86 SER A CA 1
ATOM 659 C C . SER A 1 86 ? -16.893 5.289 -15.992 1.00 82.38 86 SER A C 1
ATOM 661 O O . SER A 1 86 ? -17.032 6.412 -16.472 1.00 82.38 86 SER A O 1
ATOM 663 N N . VAL A 1 87 ? -15.950 5.003 -15.091 1.00 78.38 87 VAL A N 1
ATOM 664 C CA . VAL A 1 87 ? -14.926 5.928 -14.596 1.00 78.38 87 VAL A CA 1
ATOM 665 C C . VAL A 1 87 ? -13.599 5.170 -14.525 1.00 78.38 87 VAL A C 1
ATOM 667 O O . VAL A 1 87 ? -13.570 4.026 -14.068 1.00 78.38 87 VAL A O 1
ATOM 670 N N . GLU A 1 88 ? -12.507 5.788 -14.982 1.00 62.75 88 GLU A N 1
ATOM 671 C CA . GLU A 1 88 ? -11.160 5.241 -14.793 1.00 62.75 88 GLU A CA 1
ATOM 672 C C . GLU A 1 88 ? -10.761 5.337 -13.319 1.00 62.75 88 GLU A C 1
ATOM 674 O O . GLU A 1 88 ? -10.909 6.384 -12.688 1.00 62.75 88 GLU A O 1
ATOM 679 N N . PHE A 1 89 ? -10.253 4.237 -12.759 1.00 57.84 89 PHE A N 1
ATOM 680 C CA . PHE A 1 89 ? -9.778 4.242 -11.383 1.00 57.84 89 PHE A CA 1
ATOM 681 C C . PHE A 1 89 ? -8.468 5.024 -11.276 1.00 57.84 89 PHE A C 1
ATOM 683 O O . PHE A 1 89 ? -7.415 4.554 -11.710 1.00 57.84 89 PHE A O 1
ATOM 690 N N . ASN A 1 90 ? -8.530 6.197 -10.651 1.00 54.88 90 ASN A N 1
ATOM 691 C CA . ASN A 1 90 ? -7.350 6.953 -10.262 1.00 54.88 90 ASN A CA 1
ATOM 692 C C . ASN A 1 90 ? -6.995 6.610 -8.813 1.00 54.88 90 ASN A C 1
ATOM 694 O O . ASN A 1 90 ? -7.696 7.012 -7.887 1.00 54.88 90 ASN A O 1
ATOM 698 N N . TYR A 1 91 ? -5.867 5.919 -8.618 1.00 47.62 91 TYR A N 1
ATOM 699 C CA . TYR A 1 91 ? -5.328 5.520 -7.304 1.00 47.62 91 TYR A CA 1
ATOM 700 C C . TYR A 1 91 ? -5.226 6.683 -6.288 1.00 47.62 91 TYR A C 1
ATOM 702 O O . TYR A 1 91 ? -5.213 6.462 -5.082 1.00 47.62 91 TYR A O 1
ATOM 710 N N . PHE A 1 92 ? -5.192 7.935 -6.756 1.00 42.00 92 PHE A N 1
ATOM 711 C CA . PHE A 1 92 ? -5.095 9.138 -5.921 1.00 42.00 92 PHE A CA 1
ATOM 712 C C . PHE A 1 92 ? -6.385 9.511 -5.174 1.00 42.00 92 PHE A C 1
ATOM 714 O O . PHE A 1 92 ? -6.31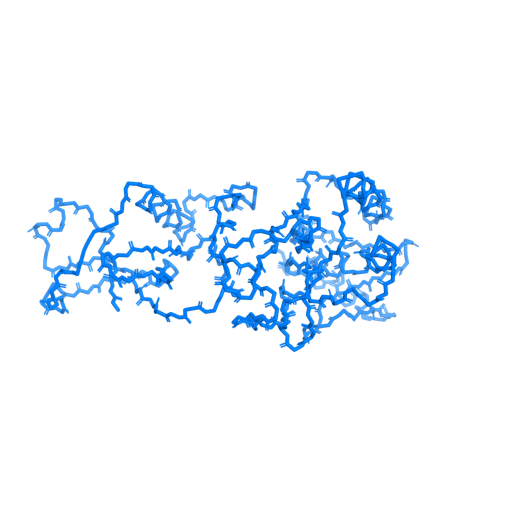6 10.248 -4.189 1.00 42.00 92 PHE A O 1
ATOM 721 N N . GLU A 1 93 ? -7.553 9.019 -5.599 1.00 44.50 93 GLU A N 1
ATOM 722 C CA . GLU A 1 93 ? -8.839 9.337 -4.950 1.00 44.50 93 GLU A CA 1
ATOM 723 C C . GLU A 1 93 ? -9.122 8.460 -3.711 1.00 44.50 93 GLU A C 1
ATOM 725 O O . GLU A 1 93 ? -10.037 8.737 -2.937 1.00 44.50 93 GLU A O 1
ATOM 730 N N . GLU A 1 94 ? -8.279 7.455 -3.448 1.00 46.00 94 GLU A N 1
ATOM 731 C CA . GLU A 1 94 ? -8.440 6.461 -2.378 1.00 46.00 94 GLU A CA 1
ATOM 732 C C . GLU A 1 94 ? -8.021 6.956 -0.976 1.00 46.00 94 GLU A C 1
ATOM 734 O O . GLU A 1 94 ? -8.150 6.233 0.011 1.00 46.00 94 GLU A O 1
ATOM 739 N N . LYS A 1 95 ? -7.606 8.224 -0.838 1.00 41.97 95 LYS A N 1
ATOM 740 C CA . LYS A 1 95 ? -7.180 8.833 0.442 1.00 41.97 95 LYS A CA 1
ATOM 741 C C . LYS A 1 95 ? -8.252 8.801 1.555 1.00 41.97 95 LYS A C 1
ATOM 743 O O . LYS A 1 95 ? -7.960 9.152 2.692 1.00 41.97 95 LYS A O 1
ATOM 748 N N . GLN A 1 96 ? -9.489 8.398 1.242 1.00 38.44 96 GLN A N 1
ATOM 749 C CA . GLN A 1 96 ? -10.614 8.224 2.177 1.00 38.44 96 GLN A CA 1
ATOM 750 C C . GLN A 1 96 ? -10.866 6.768 2.629 1.00 38.44 96 GLN A C 1
ATOM 752 O O . GLN A 1 96 ? -11.748 6.533 3.455 1.00 38.44 96 GLN A O 1
ATOM 757 N N . LEU A 1 97 ? -10.132 5.776 2.110 1.00 42.53 97 LEU A N 1
ATOM 758 C CA . LEU A 1 97 ? -10.241 4.367 2.535 1.00 42.53 97 LEU A CA 1
ATOM 759 C C . LEU A 1 97 ? -9.368 4.048 3.771 1.00 42.53 97 LEU A C 1
ATOM 761 O O . LEU A 1 97 ? -9.527 3.000 4.398 1.00 42.53 97 LEU A O 1
ATOM 765 N N . ASP A 1 98 ? -8.474 4.971 4.132 1.00 42.44 98 ASP A N 1
ATOM 766 C CA . ASP A 1 98 ? -7.457 4.849 5.185 1.00 42.44 98 ASP A CA 1
ATOM 767 C C . ASP A 1 98 ? -7.983 4.670 6.612 1.00 42.44 98 ASP A C 1
ATOM 769 O O . ASP A 1 98 ? -7.238 4.229 7.487 1.00 42.44 98 ASP A O 1
ATOM 773 N N . ASP A 1 99 ? -9.264 4.946 6.850 1.00 41.81 99 ASP A N 1
ATOM 774 C CA . ASP A 1 99 ? -9.881 4.806 8.172 1.00 41.81 99 ASP A CA 1
ATOM 775 C C . ASP A 1 99 ? -10.364 3.380 8.486 1.00 41.81 99 ASP A C 1
ATOM 777 O O . ASP A 1 99 ? -10.908 3.129 9.565 1.00 41.81 99 ASP A O 1
ATOM 781 N N . PHE A 1 100 ? -10.194 2.409 7.580 1.00 49.00 100 PHE A N 1
ATOM 782 C CA . PHE A 1 100 ? -10.878 1.124 7.751 1.00 49.00 100 PHE A CA 1
ATOM 783 C C . PHE A 1 100 ? -10.244 0.130 8.720 1.00 49.00 100 PHE A C 1
ATOM 785 O O . PHE A 1 100 ? -10.962 -0.723 9.244 1.00 49.00 100 PHE A O 1
ATOM 792 N N . TYR A 1 101 ? -8.952 0.241 9.025 1.00 56.47 101 TYR A N 1
ATOM 793 C CA . TYR A 1 101 ? -8.312 -0.614 10.023 1.00 56.47 101 TYR A CA 1
ATOM 794 C C . TYR A 1 101 ? -7.379 0.197 10.909 1.00 56.47 101 TYR A C 1
ATOM 796 O O . TYR A 1 101 ? -6.350 0.701 10.468 1.00 56.47 101 TYR A O 1
ATOM 804 N N . LYS A 1 102 ? -7.702 0.253 12.205 1.00 73.94 102 LYS A N 1
ATOM 805 C CA . LYS A 1 102 ? -6.733 0.698 13.205 1.00 73.94 102 LYS A CA 1
ATOM 806 C C . LYS A 1 102 ? -5.606 -0.327 13.274 1.00 73.94 102 LYS A C 1
ATOM 808 O O . LYS A 1 102 ? -5.845 -1.476 13.648 1.00 73.94 102 LYS A O 1
ATOM 813 N N . TYR A 1 103 ? -4.383 0.095 12.974 1.00 88.69 103 TYR A N 1
ATOM 814 C CA . TYR A 1 103 ? -3.188 -0.710 13.207 1.00 88.69 103 TYR A CA 1
ATOM 815 C C . TYR A 1 103 ? -2.932 -0.804 14.712 1.00 88.69 103 TYR A C 1
ATOM 817 O O . TYR A 1 103 ? -2.265 0.049 15.289 1.00 88.69 103 TYR A O 1
ATOM 825 N N . LYS A 1 104 ? -3.498 -1.816 15.374 1.00 91.25 104 LYS A N 1
ATOM 826 C CA . LYS A 1 104 ? -3.305 -2.036 16.814 1.00 91.25 104 LYS A CA 1
ATOM 827 C C . LYS A 1 104 ? -2.016 -2.799 17.052 1.00 91.25 104 LYS A C 1
ATOM 829 O O . LYS A 1 104 ? -1.819 -3.857 16.452 1.00 91.25 104 LYS A O 1
ATOM 834 N N . LEU A 1 105 ? -1.157 -2.297 17.929 1.00 93.94 105 LEU A N 1
ATOM 835 C CA . LEU A 1 105 ? 0.097 -2.958 18.269 1.00 93.94 105 LEU A CA 1
ATOM 836 C C . LEU A 1 105 ? -0.151 -4.407 18.717 1.00 93.94 105 LEU A C 1
ATOM 838 O O . LEU A 1 105 ? -1.069 -4.678 19.484 1.00 93.94 105 LEU A O 1
ATOM 842 N N . GLY A 1 106 ? 0.649 -5.345 18.209 1.00 91.19 106 GLY A N 1
ATOM 843 C CA . GLY A 1 106 ? 0.557 -6.764 18.562 1.00 91.19 106 GLY A CA 1
ATOM 844 C C . GLY A 1 106 ? -0.614 -7.518 17.927 1.00 91.19 106 GLY A C 1
ATOM 845 O O . GLY A 1 106 ? -0.653 -8.743 18.027 1.00 91.19 106 GLY A O 1
ATOM 846 N N . SER A 1 107 ? -1.536 -6.830 17.246 1.00 89.06 107 SER A N 1
ATOM 847 C CA . SER A 1 107 ? -2.617 -7.490 16.513 1.00 89.06 107 SER A CA 1
ATOM 848 C C . SER A 1 107 ? -2.121 -8.101 15.206 1.00 89.06 107 SER A C 1
ATOM 850 O O . SER A 1 107 ? -1.191 -7.595 14.573 1.00 89.06 107 SER A O 1
ATOM 852 N N . GLU A 1 108 ? -2.755 -9.199 14.809 1.00 87.06 108 GLU A N 1
ATOM 853 C CA . GLU A 1 108 ? -2.534 -9.831 13.516 1.00 87.06 108 GLU A CA 1
ATOM 854 C C . GLU A 1 108 ? -3.415 -9.165 12.458 1.00 87.06 108 GLU A C 1
ATOM 856 O O . GLU A 1 108 ? -4.626 -9.010 12.643 1.00 87.06 108 GLU A O 1
ATOM 861 N N . LEU A 1 109 ? -2.816 -8.781 11.334 1.00 78.94 109 LEU A N 1
ATOM 862 C CA . LEU A 1 109 ? -3.577 -8.331 10.184 1.00 78.94 109 LEU A CA 1
ATOM 863 C C . LEU A 1 109 ? -4.333 -9.505 9.569 1.00 78.94 109 LEU A C 1
ATOM 865 O O . LEU A 1 109 ? -3.796 -10.607 9.442 1.00 78.94 109 LEU A O 1
ATOM 869 N N . PRO A 1 110 ? -5.559 -9.273 9.075 1.00 67.62 110 PRO A N 1
ATOM 870 C CA . PRO A 1 110 ? -6.345 -10.333 8.458 1.00 67.62 110 PRO A CA 1
ATOM 871 C C . PRO A 1 110 ? -5.778 -10.751 7.086 1.00 67.62 110 PRO A C 1
ATOM 873 O O . PRO A 1 110 ? -6.350 -11.602 6.409 1.00 67.62 110 PRO A O 1
ATOM 876 N N . PHE A 1 111 ? -4.660 -10.153 6.668 1.00 69.06 111 PHE A N 1
ATOM 877 C CA . PHE A 1 111 ? -4.020 -10.328 5.381 1.00 69.06 111 PHE A CA 1
ATOM 878 C C . PHE A 1 111 ? -2.517 -10.533 5.495 1.00 69.06 111 PHE A C 1
ATOM 880 O O . PHE A 1 111 ? -1.896 -10.036 6.428 1.00 69.06 111 PHE A O 1
ATOM 887 N N . GLY A 1 112 ? -1.954 -11.304 4.566 1.00 75.94 112 GLY A N 1
ATOM 888 C CA . GLY A 1 112 ? -0.528 -11.620 4.517 1.00 75.94 112 GLY A CA 1
ATOM 889 C C . GLY A 1 112 ? 0.170 -11.014 3.309 1.00 75.94 112 GLY A C 1
ATOM 890 O O . GLY A 1 112 ? -0.459 -10.347 2.489 1.00 75.94 112 GLY A O 1
ATOM 891 N N . GLU A 1 113 ? 1.466 -11.292 3.200 1.00 81.88 113 GLU A N 1
ATOM 892 C CA . GLU A 1 113 ? 2.223 -10.997 1.987 1.00 81.88 113 GLU A CA 1
ATOM 893 C C . GLU A 1 113 ? 1.664 -11.793 0.802 1.00 81.88 113 GLU A C 1
ATOM 895 O O . GLU A 1 113 ? 1.379 -12.990 0.898 1.00 81.88 113 GLU A O 1
ATOM 900 N N . ASP A 1 114 ? 1.512 -11.117 -0.330 1.00 83.00 114 ASP A N 1
ATOM 901 C CA . ASP A 1 114 ? 1.053 -11.710 -1.580 1.00 83.00 114 ASP A CA 1
ATOM 902 C C . ASP A 1 114 ? 1.674 -10.978 -2.783 1.00 83.00 114 ASP A C 1
ATOM 904 O O . ASP A 1 114 ? 2.707 -10.312 -2.681 1.00 83.00 114 ASP A O 1
ATOM 908 N N . HIS A 1 115 ? 1.094 -11.127 -3.976 1.00 76.75 115 HIS A N 1
ATOM 909 C CA . HIS A 1 115 ? 1.618 -10.447 -5.162 1.00 76.75 115 HIS A CA 1
ATOM 910 C C . HIS A 1 115 ? 1.550 -8.911 -5.065 1.00 76.75 115 HIS A C 1
ATOM 912 O O . HIS A 1 115 ? 2.364 -8.247 -5.704 1.00 76.75 115 HIS A O 1
ATOM 918 N N . PHE A 1 116 ? 0.638 -8.371 -4.254 1.00 81.44 116 PHE A N 1
ATOM 919 C CA . PHE A 1 116 ? 0.314 -6.949 -4.135 1.00 81.44 116 PHE A CA 1
ATOM 920 C C . PHE A 1 116 ? 0.712 -6.349 -2.782 1.00 81.44 116 PHE A C 1
ATOM 922 O O . PHE A 1 116 ? 0.807 -5.134 -2.671 1.00 81.44 116 PHE A O 1
ATOM 929 N N . ASN A 1 117 ? 0.958 -7.171 -1.763 1.00 83.19 117 ASN A N 1
ATOM 930 C CA . ASN A 1 117 ? 1.313 -6.754 -0.413 1.00 83.19 117 ASN A CA 1
ATOM 931 C C . ASN A 1 117 ? 2.701 -7.287 -0.047 1.00 83.19 117 ASN A C 1
ATOM 933 O O . ASN A 1 117 ? 2.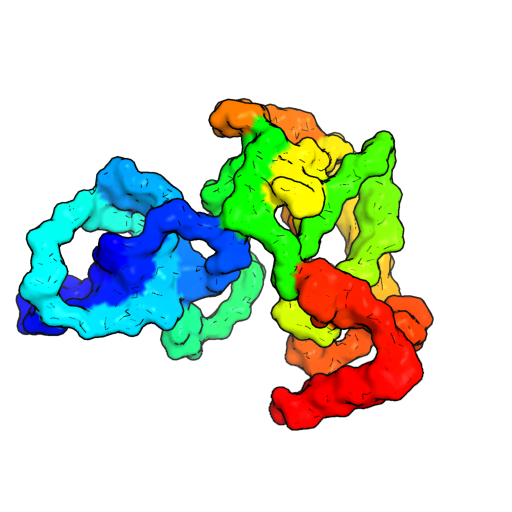943 -8.492 -0.115 1.00 83.19 117 ASN A O 1
ATOM 937 N N . GLU A 1 118 ? 3.590 -6.396 0.382 1.00 92.44 118 GLU A N 1
ATOM 938 C CA . GLU A 1 118 ? 4.902 -6.741 0.932 1.00 92.44 118 GLU A CA 1
ATOM 939 C C . GLU A 1 118 ? 5.026 -6.199 2.360 1.00 92.44 118 GLU A C 1
ATOM 941 O O . GLU A 1 118 ? 4.804 -5.009 2.590 1.00 92.44 118 GLU A O 1
ATOM 946 N N . PHE A 1 119 ? 5.400 -7.043 3.322 1.00 94.44 119 PHE A N 1
ATOM 947 C CA . PHE A 1 119 ? 5.532 -6.678 4.731 1.00 94.44 119 PHE A CA 1
ATOM 948 C C . PHE A 1 119 ? 7.001 -6.599 5.122 1.00 94.44 119 PHE A C 1
ATOM 950 O O . PHE A 1 119 ? 7.818 -7.461 4.790 1.00 94.44 119 PHE A O 1
ATOM 957 N N . LYS A 1 120 ? 7.362 -5.550 5.860 1.00 95.69 120 LYS A N 1
ATOM 958 C CA . LYS A 1 120 ? 8.709 -5.421 6.415 1.00 95.69 120 LYS A CA 1
ATOM 959 C C . LYS A 1 120 ? 8.671 -5.022 7.871 1.00 95.69 120 LYS A C 1
ATOM 961 O O . LYS A 1 120 ? 8.272 -3.915 8.224 1.00 95.69 120 LYS A O 1
ATOM 966 N N . GLU A 1 121 ? 9.203 -5.891 8.716 1.00 95.75 121 GLU A N 1
ATOM 967 C CA . GLU A 1 121 ? 9.504 -5.531 10.090 1.00 95.75 121 GLU A CA 1
ATOM 968 C C . GLU A 1 121 ? 10.790 -4.712 10.136 1.00 95.75 121 GLU A C 1
ATOM 970 O O . GLU A 1 121 ? 11.815 -5.087 9.562 1.00 95.75 121 GLU A O 1
ATOM 975 N N . ILE A 1 122 ? 10.748 -3.589 10.845 1.00 93.81 122 ILE A N 1
ATOM 976 C CA . ILE A 1 122 ? 11.938 -2.789 11.095 1.00 93.81 122 ILE A CA 1
ATOM 977 C C . ILE A 1 122 ? 12.593 -3.287 12.377 1.00 93.81 122 ILE A C 1
ATOM 979 O O . ILE A 1 122 ? 12.168 -2.966 13.485 1.00 93.81 122 ILE A O 1
ATOM 983 N N . ILE A 1 123 ? 13.653 -4.074 12.209 1.00 82.75 123 ILE A N 1
ATOM 984 C CA . ILE A 1 123 ? 14.429 -4.628 13.317 1.00 82.75 123 ILE A CA 1
ATOM 985 C C . ILE A 1 123 ? 15.651 -3.733 13.556 1.00 82.75 123 ILE A C 1
ATOM 987 O O . ILE A 1 123 ? 16.567 -3.671 12.737 1.00 82.75 123 ILE A O 1
ATOM 991 N N . GLY A 1 124 ? 15.690 -3.049 14.700 1.00 77.31 124 GLY A N 1
ATOM 992 C CA . GLY A 1 124 ? 16.851 -2.273 15.149 1.00 77.31 124 GLY A CA 1
ATOM 993 C C . GLY A 1 124 ? 16.589 -0.777 15.336 1.00 77.31 124 GLY A C 1
ATOM 994 O O . GLY A 1 124 ? 15.476 -0.287 15.197 1.00 77.31 124 GLY A O 1
ATOM 995 N N . ARG A 1 125 ? 17.646 -0.034 15.693 1.00 79.38 125 ARG A N 1
ATOM 996 C CA . ARG A 1 125 ? 17.543 1.369 16.151 1.00 79.38 125 ARG A CA 1
ATOM 997 C C . ARG A 1 125 ? 17.499 2.420 15.041 1.00 79.38 125 ARG A C 1
ATOM 999 O O . ARG A 1 125 ? 17.330 3.593 15.345 1.00 79.38 125 ARG A O 1
ATOM 1006 N N . ASN A 1 126 ? 17.702 2.039 13.777 1.00 88.69 126 ASN A N 1
ATOM 1007 C CA . ASN A 1 126 ? 17.702 2.986 12.658 1.00 88.69 126 ASN A CA 1
ATOM 1008 C C . ASN A 1 126 ? 16.696 2.563 11.575 1.00 88.69 126 ASN A C 1
ATOM 1010 O O . ASN A 1 126 ? 17.081 1.932 10.581 1.00 88.69 126 ASN A O 1
ATOM 1014 N N . PRO A 1 127 ? 15.412 2.907 11.767 1.00 91.56 127 PRO A N 1
ATOM 1015 C CA . PRO A 1 127 ? 14.360 2.626 10.802 1.00 91.56 127 PRO A CA 1
ATOM 1016 C C . PRO A 1 127 ? 14.624 3.190 9.417 1.00 91.56 127 PRO A C 1
ATOM 1018 O O . PRO A 1 127 ? 14.508 2.472 8.430 1.00 91.56 127 PRO A O 1
ATOM 1021 N N . ARG A 1 128 ? 15.067 4.449 9.359 1.00 92.44 128 ARG A N 1
ATOM 1022 C CA . ARG A 1 128 ? 15.366 5.154 8.113 1.00 92.44 128 ARG A CA 1
ATOM 1023 C C . ARG A 1 128 ? 16.341 4.362 7.247 1.00 92.44 128 ARG A C 1
ATOM 1025 O O . ARG A 1 128 ? 16.037 4.073 6.097 1.00 92.44 128 ARG A O 1
ATOM 1032 N N . ARG A 1 129 ? 17.486 3.957 7.807 1.00 92.69 129 ARG A N 1
ATOM 1033 C CA . ARG A 1 129 ? 18.477 3.157 7.069 1.00 92.69 129 ARG A CA 1
ATOM 1034 C C . ARG A 1 129 ? 17.880 1.838 6.576 1.00 92.69 129 ARG A C 1
ATOM 1036 O O . ARG A 1 129 ? 18.079 1.481 5.424 1.00 92.69 129 ARG A O 1
ATOM 1043 N N . SER A 1 130 ? 17.134 1.154 7.438 1.00 93.31 130 SER A N 1
ATOM 1044 C CA . SER A 1 130 ? 16.551 -0.160 7.136 1.00 93.31 130 SER A CA 1
ATOM 1045 C C . SER A 1 130 ? 15.532 -0.095 5.991 1.00 93.31 130 SER A C 1
ATOM 1047 O O . SER A 1 130 ? 15.478 -0.999 5.163 1.00 93.31 130 SER A O 1
ATOM 1049 N N . ILE A 1 131 ? 14.755 0.990 5.911 1.00 95.44 131 ILE A N 1
ATOM 1050 C CA . ILE A 1 131 ? 13.818 1.243 4.807 1.00 95.44 131 ILE A CA 1
ATOM 1051 C C . ILE A 1 131 ? 14.591 1.525 3.511 1.00 95.44 131 ILE A C 1
ATOM 1053 O O . ILE A 1 131 ? 14.357 0.877 2.491 1.00 95.44 131 ILE A O 1
ATOM 1057 N N . LEU A 1 132 ? 15.558 2.448 3.560 1.00 95.38 132 LEU A N 1
ATOM 1058 C CA . LEU A 1 132 ? 16.309 2.903 2.384 1.00 95.38 132 LEU A CA 1
ATOM 1059 C C . LEU A 1 132 ? 17.194 1.827 1.743 1.00 95.38 132 LEU A C 1
ATOM 1061 O O . LEU A 1 132 ? 17.535 1.952 0.569 1.00 95.38 132 LEU A O 1
ATOM 1065 N N . GLU A 1 133 ? 17.570 0.785 2.487 1.00 94.00 133 GLU A N 1
ATOM 1066 C CA . GLU A 1 133 ? 18.423 -0.300 1.988 1.00 94.00 133 GLU A CA 1
ATOM 1067 C C . GLU A 1 133 ? 17.808 -1.083 0.825 1.00 94.00 133 GLU A C 1
ATOM 1069 O O . GLU A 1 133 ? 18.559 -1.573 -0.011 1.00 94.00 133 GLU A O 1
ATOM 1074 N N . LYS A 1 134 ? 16.475 -1.212 0.773 1.00 93.31 134 LYS A N 1
ATOM 1075 C CA . LYS A 1 134 ? 15.788 -2.056 -0.223 1.00 93.31 134 LYS A CA 1
ATOM 1076 C C . LYS A 1 134 ? 14.557 -1.422 -0.868 1.00 93.31 134 LYS A C 1
ATOM 1078 O O . LYS A 1 134 ? 13.847 -2.091 -1.614 1.00 93.31 134 LYS A O 1
ATOM 1083 N N . VAL A 1 135 ? 14.247 -0.162 -0.559 1.00 95.75 135 VAL A N 1
ATOM 1084 C CA . VAL A 1 135 ? 13.028 0.485 -1.072 1.00 95.75 135 VAL A CA 1
ATOM 1085 C C . VAL A 1 135 ? 12.996 0.535 -2.605 1.00 95.75 135 VAL A C 1
ATOM 1087 O O . VAL A 1 135 ? 11.957 0.260 -3.193 1.00 95.75 135 VAL A O 1
ATOM 1090 N N . ASP A 1 136 ? 14.131 0.787 -3.260 1.00 94.88 136 ASP A N 1
ATOM 1091 C CA . ASP A 1 136 ? 14.265 0.766 -4.722 1.00 94.88 136 ASP A CA 1
ATOM 1092 C C . ASP A 1 136 ? 14.008 -0.627 -5.313 1.00 94.88 136 ASP A C 1
ATOM 1094 O O . ASP A 1 136 ? 13.298 -0.731 -6.312 1.00 94.88 136 ASP A O 1
ATOM 1098 N N . GLU A 1 137 ? 14.509 -1.695 -4.679 1.00 95.44 137 GLU A N 1
ATOM 1099 C CA . GLU A 1 137 ? 14.240 -3.088 -5.076 1.00 95.44 137 GLU A CA 1
ATOM 1100 C C . GLU A 1 137 ? 12.744 -3.411 -5.077 1.00 95.44 137 GLU A C 1
ATOM 1102 O O . GLU A 1 137 ? 12.228 -3.954 -6.057 1.00 95.44 137 GLU A O 1
ATOM 1107 N N . TYR A 1 138 ? 12.034 -3.075 -3.994 1.00 95.31 138 TYR A N 1
ATOM 1108 C CA . TYR A 1 138 ? 10.592 -3.321 -3.899 1.00 95.31 138 TYR A CA 1
ATOM 1109 C C . TYR A 1 138 ? 9.800 -2.473 -4.883 1.00 95.31 138 TYR A C 1
ATOM 1111 O O . TYR A 1 138 ? 8.950 -3.008 -5.595 1.00 95.31 138 TYR A O 1
ATOM 1119 N N . VAL A 1 139 ? 10.104 -1.179 -4.967 1.00 94.56 139 VAL A N 1
ATOM 1120 C CA . VAL A 1 139 ? 9.414 -0.265 -5.877 1.00 94.56 139 VAL A CA 1
ATOM 1121 C C . VAL A 1 139 ? 9.596 -0.729 -7.324 1.00 94.56 139 VAL A C 1
ATOM 1123 O O . VAL A 1 139 ? 8.600 -0.950 -8.013 1.00 94.56 139 VAL A O 1
ATOM 1126 N N . ALA A 1 140 ? 10.832 -1.003 -7.764 1.00 95.06 140 ALA A N 1
ATOM 1127 C CA . ALA A 1 140 ? 11.109 -1.524 -9.105 1.00 95.06 140 ALA A CA 1
ATOM 1128 C C . ALA A 1 140 ? 10.358 -2.836 -9.387 1.00 95.06 140 ALA A C 1
ATOM 1130 O O . ALA A 1 140 ? 9.768 -2.992 -10.459 1.00 95.06 140 ALA A O 1
ATOM 1131 N N . ALA A 1 141 ? 10.325 -3.762 -8.421 1.00 94.50 141 ALA A N 1
ATOM 1132 C CA . ALA A 1 141 ? 9.599 -5.020 -8.562 1.00 94.50 141 ALA A CA 1
ATOM 1133 C C . ALA A 1 141 ? 8.097 -4.811 -8.801 1.00 94.50 141 ALA A C 1
ATOM 1135 O O . ALA A 1 141 ? 7.528 -5.464 -9.682 1.00 94.50 141 ALA A O 1
ATOM 1136 N N . PHE A 1 142 ? 7.462 -3.906 -8.052 1.00 91.56 142 PHE A N 1
ATOM 1137 C CA . PHE A 1 142 ? 6.037 -3.603 -8.193 1.00 91.56 142 PHE A CA 1
ATOM 1138 C C . PHE A 1 142 ? 5.711 -2.916 -9.521 1.00 91.56 142 PHE A C 1
ATOM 1140 O O . PHE A 1 142 ? 4.801 -3.363 -10.224 1.00 91.56 142 PHE A O 1
ATOM 1147 N N . LEU A 1 143 ? 6.505 -1.922 -9.925 1.00 90.69 143 LEU A N 1
ATOM 1148 C CA . LEU A 1 143 ? 6.341 -1.215 -11.202 1.00 90.69 143 LEU A CA 1
ATOM 1149 C C . LEU A 1 143 ? 6.417 -2.153 -12.404 1.00 90.69 143 LEU A C 1
ATOM 1151 O O . LEU A 1 143 ? 5.593 -2.072 -13.321 1.00 90.69 143 LEU A O 1
ATOM 1155 N N . ASN A 1 144 ? 7.386 -3.073 -12.378 1.00 93.00 144 ASN A N 1
ATOM 1156 C CA . ASN A 1 144 ? 7.604 -4.087 -13.411 1.00 93.00 144 ASN A CA 1
ATOM 1157 C C . ASN A 1 144 ? 6.581 -5.231 -13.366 1.00 93.00 144 ASN A C 1
ATOM 1159 O O . ASN A 1 144 ? 6.588 -6.110 -14.229 1.00 93.00 144 ASN A O 1
ATOM 1163 N N . SER A 1 145 ? 5.672 -5.213 -12.393 1.00 87.75 145 SER A N 1
ATOM 1164 C CA . SER A 1 145 ? 4.635 -6.227 -12.205 1.00 87.75 145 SER A CA 1
ATOM 1165 C C . SER A 1 145 ? 3.251 -5.576 -12.286 1.00 87.75 145 SER A C 1
ATOM 1167 O O . SER A 1 145 ? 3.003 -4.806 -13.216 1.00 87.75 145 SER A O 1
ATOM 1169 N N . ALA A 1 146 ? 2.341 -5.912 -11.371 1.00 80.62 146 ALA A N 1
ATOM 1170 C CA . ALA A 1 146 ? 0.966 -5.423 -11.352 1.00 80.62 146 ALA A CA 1
ATOM 1171 C C . ALA A 1 146 ? 0.744 -4.208 -10.426 1.00 80.62 146 ALA A C 1
ATOM 1173 O O . ALA A 1 146 ? -0.404 -3.834 -10.205 1.00 80.62 146 ALA A O 1
ATOM 1174 N N . GLY A 1 147 ? 1.809 -3.588 -9.905 1.00 85.75 147 GLY A N 1
ATOM 1175 C CA . GLY A 1 147 ? 1.705 -2.634 -8.798 1.00 85.75 147 GLY A CA 1
ATOM 1176 C C . GLY A 1 147 ? 1.423 -3.327 -7.462 1.00 85.75 147 GLY A C 1
ATOM 1177 O O . GLY A 1 147 ? 1.387 -4.558 -7.381 1.00 85.75 147 GLY A O 1
ATOM 1178 N N . GLY A 1 148 ? 1.260 -2.538 -6.406 1.00 83.56 148 GLY A N 1
ATOM 1179 C CA . GLY A 1 148 ? 1.002 -3.019 -5.054 1.00 83.56 148 GLY A CA 1
ATOM 1180 C C . GLY A 1 148 ? 1.429 -2.013 -3.993 1.00 83.56 148 GLY A C 1
ATOM 1181 O O . GLY A 1 148 ? 1.550 -0.818 -4.256 1.00 83.56 148 GLY A O 1
ATOM 1182 N N . ARG A 1 149 ? 1.676 -2.507 -2.784 1.00 87.50 149 ARG A N 1
ATOM 1183 C CA . ARG A 1 149 ? 2.095 -1.702 -1.644 1.00 87.50 149 ARG A CA 1
ATOM 1184 C C . ARG A 1 149 ? 3.118 -2.406 -0.769 1.00 87.50 149 ARG A C 1
ATOM 1186 O O . ARG A 1 149 ? 3.123 -3.631 -0.626 1.00 87.50 149 ARG A O 1
ATOM 1193 N N . ILE A 1 150 ? 3.960 -1.593 -0.149 1.00 94.06 150 ILE A N 1
ATOM 1194 C CA . ILE A 1 150 ? 4.950 -2.014 0.838 1.00 94.06 150 ILE A CA 1
ATOM 1195 C C . ILE A 1 150 ? 4.521 -1.444 2.180 1.00 94.06 150 ILE A C 1
ATOM 1197 O O . ILE A 1 150 ? 4.335 -0.235 2.294 1.00 94.06 150 ILE A O 1
ATOM 1201 N N . LEU A 1 151 ? 4.396 -2.291 3.196 1.00 94.25 151 LEU A N 1
ATOM 1202 C CA . LEU A 1 151 ? 4.034 -1.874 4.542 1.00 94.25 151 LEU A CA 1
ATOM 1203 C C . LEU A 1 151 ? 5.182 -2.162 5.514 1.00 94.25 151 LEU A C 1
ATOM 1205 O O . LEU A 1 151 ? 5.430 -3.305 5.916 1.00 94.25 151 LEU A O 1
ATOM 1209 N N . TYR A 1 152 ? 5.882 -1.104 5.914 1.00 97.38 152 TYR A N 1
ATOM 1210 C CA . TYR A 1 152 ? 6.908 -1.177 6.947 1.00 97.38 152 TYR A CA 1
ATOM 1211 C C . TYR A 1 152 ? 6.284 -1.033 8.337 1.00 97.38 152 TYR A C 1
ATOM 1213 O O . TYR A 1 152 ? 5.475 -0.139 8.580 1.00 97.38 152 TYR A O 1
ATOM 1221 N N . GLY A 1 153 ? 6.710 -1.883 9.269 1.00 96.25 153 GLY A N 1
ATOM 1222 C CA . GLY A 1 153 ? 6.153 -1.988 10.619 1.00 96.25 153 GLY A CA 1
ATOM 1223 C C . GLY A 1 153 ? 5.209 -3.177 10.811 1.00 96.25 153 GLY A C 1
ATOM 1224 O O . GLY A 1 153 ? 4.509 -3.225 11.821 1.00 96.25 153 GLY A O 1
ATOM 1225 N N . ILE A 1 154 ? 5.184 -4.139 9.887 1.00 95.56 154 ILE A N 1
ATOM 1226 C CA . ILE A 1 154 ? 4.420 -5.388 10.016 1.00 95.56 154 ILE A CA 1
ATOM 1227 C C . ILE A 1 154 ? 5.389 -6.562 9.892 1.00 95.56 154 ILE A C 1
ATOM 1229 O O . ILE A 1 154 ? 6.254 -6.559 9.016 1.00 95.56 154 ILE A O 1
ATOM 1233 N N . SER A 1 155 ? 5.269 -7.547 10.781 1.00 95.06 155 SER A N 1
ATOM 1234 C CA . SER A 1 155 ? 6.073 -8.767 10.717 1.00 95.06 155 SER A CA 1
ATOM 1235 C C . SER A 1 155 ? 5.608 -9.712 9.613 1.00 95.06 155 SER A C 1
ATOM 1237 O O . SER A 1 155 ? 4.473 -9.641 9.145 1.00 95.06 155 SER A O 1
ATOM 1239 N N . ASN A 1 156 ? 6.468 -10.658 9.235 1.00 90.69 156 ASN A N 1
ATOM 1240 C CA . ASN A 1 156 ? 6.106 -11.707 8.272 1.00 90.69 156 ASN A CA 1
ATOM 1241 C C . ASN A 1 156 ? 4.924 -12.562 8.771 1.00 90.69 156 ASN A C 1
ATOM 1243 O O . ASN A 1 156 ? 4.110 -13.022 7.977 1.00 90.69 156 ASN A O 1
ATOM 1247 N N . ASP A 1 157 ? 4.778 -12.699 10.094 1.00 91.50 157 ASP A N 1
ATOM 1248 C CA . ASP A 1 157 ? 3.634 -13.354 10.747 1.00 91.50 157 ASP A CA 1
ATOM 1249 C C . ASP A 1 157 ? 2.397 -12.438 10.838 1.00 91.50 157 ASP A C 1
ATOM 1251 O O . ASP A 1 157 ? 1.482 -12.692 11.616 1.00 91.50 157 ASP A O 1
ATOM 125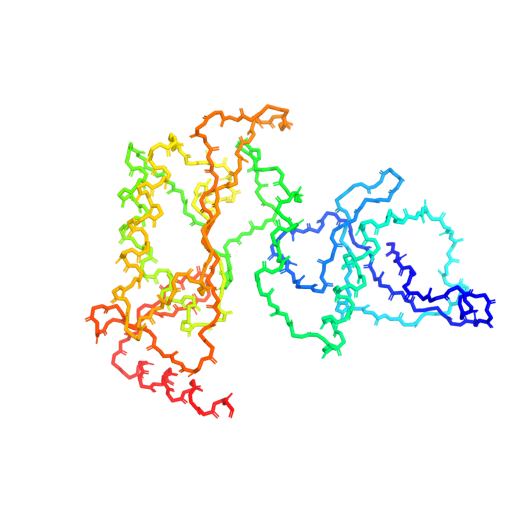5 N N . ARG A 1 158 ? 2.369 -11.354 10.050 1.00 91.50 158 ARG A N 1
ATOM 1256 C CA . ARG A 1 158 ? 1.272 -10.381 9.940 1.00 91.50 158 ARG A CA 1
ATOM 1257 C C . ARG A 1 158 ? 1.022 -9.565 11.207 1.00 91.50 158 ARG A C 1
ATOM 1259 O O . ARG A 1 158 ? -0.017 -8.922 11.322 1.00 91.50 158 ARG A O 1
ATOM 1266 N N . ILE A 1 159 ? 1.958 -9.554 12.155 1.00 93.94 159 ILE A N 1
ATOM 1267 C CA . ILE A 1 159 ? 1.796 -8.835 13.420 1.00 93.94 159 ILE A CA 1
ATOM 1268 C C . ILE A 1 159 ? 2.183 -7.371 13.245 1.00 93.94 159 ILE A C 1
ATOM 1270 O O . ILE A 1 159 ? 3.284 -7.050 12.794 1.00 93.94 159 ILE A O 1
ATOM 1274 N N . VAL A 1 160 ? 1.302 -6.468 13.667 1.00 95.31 160 VAL A N 1
ATOM 1275 C CA . VAL A 1 160 ? 1.572 -5.029 13.706 1.00 95.31 160 VAL A CA 1
ATOM 1276 C C . VAL A 1 160 ? 2.624 -4.735 14.777 1.00 95.31 160 VAL A C 1
ATOM 1278 O O . VAL A 1 160 ? 2.403 -4.931 15.974 1.00 95.31 160 VAL A O 1
ATOM 1281 N N . ARG A 1 161 ? 3.780 -4.227 14.350 1.00 96.69 161 ARG A N 1
ATOM 1282 C CA . ARG A 1 161 ? 4.891 -3.791 15.215 1.00 96.69 161 ARG A CA 1
ATOM 1283 C C . ARG A 1 161 ? 5.034 -2.272 15.251 1.00 96.69 161 ARG A C 1
ATOM 1285 O O . ARG A 1 161 ? 5.394 -1.707 16.282 1.00 96.69 161 ARG A O 1
ATOM 1292 N N . GLY A 1 162 ? 4.718 -1.623 14.135 1.00 95.19 162 GLY A N 1
ATOM 1293 C CA . GLY A 1 162 ? 4.973 -0.211 13.907 1.00 95.19 162 GLY A CA 1
ATOM 1294 C C . GLY A 1 162 ? 6.450 0.108 13.699 1.00 95.19 162 GLY A C 1
ATOM 1295 O O . GLY A 1 162 ? 7.346 -0.705 13.920 1.00 95.19 162 GLY A O 1
ATOM 1296 N N . VAL A 1 163 ? 6.684 1.333 13.260 1.00 96.38 163 VAL A N 1
ATOM 1297 C CA . VAL A 1 163 ? 7.994 1.935 13.062 1.00 96.38 163 VAL A CA 1
ATOM 1298 C C . VAL A 1 163 ? 8.052 3.194 13.908 1.00 96.38 163 VAL A C 1
ATOM 1300 O O . VAL A 1 163 ? 7.187 4.061 13.794 1.00 96.38 163 VAL A O 1
ATOM 1303 N N . GLU A 1 164 ? 9.059 3.289 14.770 1.00 94.06 164 GLU A N 1
ATOM 1304 C CA . GLU A 1 164 ? 9.250 4.456 15.628 1.00 94.06 164 GLU A CA 1
ATOM 1305 C C . GLU A 1 164 ? 9.924 5.589 14.842 1.00 94.06 164 GLU A C 1
ATOM 1307 O O . GLU A 1 164 ? 11.093 5.494 14.463 1.00 94.06 164 GLU A O 1
ATOM 1312 N N . LEU A 1 165 ? 9.163 6.639 14.542 1.00 91.88 165 LEU A N 1
ATOM 1313 C CA . LEU A 1 165 ? 9.557 7.779 13.723 1.00 91.88 165 LEU A CA 1
ATOM 1314 C C . LEU A 1 165 ? 8.974 9.065 14.312 1.00 91.88 165 LEU A C 1
ATOM 1316 O O . LEU A 1 165 ? 7.775 9.315 14.217 1.00 91.88 165 LEU A O 1
ATOM 1320 N N . GLY A 1 166 ? 9.840 9.912 14.866 1.00 89.75 166 GLY A N 1
ATOM 1321 C CA . GLY A 1 166 ? 9.465 11.275 15.242 1.00 89.75 166 GLY A CA 1
ATOM 1322 C C . GLY A 1 166 ? 9.207 12.168 14.024 1.00 89.75 166 GLY A C 1
ATOM 1323 O O . GLY A 1 166 ? 9.575 11.827 12.899 1.00 89.75 166 GLY A O 1
ATOM 1324 N N . TYR A 1 167 ? 8.619 13.344 14.255 1.00 83.19 167 TYR A N 1
ATOM 1325 C CA . TYR A 1 167 ? 8.227 14.289 13.200 1.00 83.19 167 TYR A CA 1
ATOM 1326 C C . TYR A 1 167 ? 9.342 14.566 12.169 1.00 83.19 167 TYR A C 1
ATOM 1328 O O . TYR A 1 167 ? 9.151 14.295 10.987 1.00 83.19 167 TYR A O 1
ATOM 1336 N N . GLU A 1 168 ? 10.525 15.011 12.610 1.00 87.69 168 GLU A N 1
ATOM 1337 C CA . GLU A 1 168 ? 11.656 15.337 11.718 1.00 87.69 168 GLU A CA 1
ATOM 1338 C C . GLU A 1 168 ? 12.168 14.123 10.924 1.00 87.69 168 GLU A C 1
ATOM 1340 O O . GLU A 1 168 ? 12.628 14.243 9.784 1.00 87.69 168 GLU A O 1
ATOM 1345 N N . ALA A 1 169 ? 12.076 12.931 11.520 1.00 89.50 169 ALA A N 1
ATOM 1346 C CA . ALA A 1 169 ? 12.505 11.698 10.877 1.00 89.50 169 ALA A CA 1
ATOM 1347 C C . ALA A 1 169 ? 11.571 11.305 9.723 1.00 89.50 169 ALA A C 1
ATOM 1349 O O . ALA A 1 169 ? 12.051 10.724 8.752 1.00 89.50 169 ALA A O 1
ATOM 1350 N N . ARG A 1 170 ? 10.274 11.640 9.799 1.00 92.75 170 ARG A N 1
ATOM 1351 C CA . ARG A 1 170 ? 9.302 11.375 8.724 1.00 92.75 170 ARG A CA 1
ATOM 1352 C C . ARG A 1 170 ? 9.586 12.222 7.492 1.00 92.75 170 ARG A C 1
ATOM 1354 O O . ARG A 1 170 ? 9.727 11.663 6.410 1.00 92.75 170 ARG A O 1
ATOM 1361 N N . ASP A 1 171 ? 9.750 13.531 7.671 1.00 92.06 171 ASP A N 1
ATOM 1362 C CA . ASP A 1 171 ? 10.028 14.452 6.561 1.00 92.06 171 ASP A CA 1
ATOM 1363 C C . ASP A 1 171 ? 11.336 14.074 5.855 1.00 92.06 171 ASP A C 1
ATOM 1365 O O . ASP A 1 171 ? 11.393 13.964 4.629 1.00 92.06 171 ASP A O 1
ATOM 1369 N N . THR A 1 172 ? 12.375 13.774 6.639 1.00 94.69 172 THR A N 1
ATOM 1370 C CA . THR A 1 172 ? 13.663 13.318 6.101 1.00 94.69 172 THR A CA 1
ATOM 1371 C C . THR A 1 172 ? 13.523 11.989 5.352 1.00 94.69 172 THR A C 1
ATOM 1373 O O . THR A 1 172 ? 14.077 11.833 4.266 1.00 94.69 172 THR A O 1
ATOM 1376 N N . LEU A 1 173 ? 12.758 11.036 5.897 1.00 95.50 173 LEU A N 1
ATOM 1377 C CA . LEU A 1 173 ? 12.528 9.737 5.266 1.00 95.50 173 LEU A CA 1
ATOM 1378 C C . LEU A 1 173 ? 11.812 9.873 3.916 1.00 95.50 173 LEU A C 1
ATOM 1380 O O . LEU A 1 173 ? 12.219 9.215 2.964 1.00 95.50 173 LEU A O 1
ATOM 1384 N N . VAL A 1 174 ? 10.797 10.736 3.810 1.00 94.19 174 VAL A N 1
ATOM 1385 C CA . VAL A 1 174 ? 10.099 11.005 2.539 1.00 94.19 174 VAL A CA 1
ATOM 1386 C C . VAL A 1 174 ? 11.072 11.540 1.491 1.00 94.19 174 VAL A C 1
ATOM 1388 O O . VAL A 1 174 ? 11.109 11.030 0.372 1.00 94.19 174 VAL A O 1
ATOM 1391 N N . ILE A 1 175 ? 11.899 12.526 1.856 1.00 94.06 175 ILE A N 1
ATOM 1392 C CA . ILE A 1 175 ? 12.907 13.104 0.954 1.00 94.06 175 ILE A CA 1
ATOM 1393 C C . ILE A 1 175 ? 13.877 12.026 0.465 1.00 94.06 175 ILE A C 1
ATOM 1395 O O . ILE A 1 175 ? 14.151 11.934 -0.732 1.00 94.06 175 ILE A O 1
ATOM 1399 N N . ASP A 1 176 ? 14.384 11.188 1.366 1.00 95.50 176 ASP A N 1
ATOM 1400 C CA . ASP A 1 176 ? 15.344 10.154 0.994 1.00 95.50 176 ASP A CA 1
ATOM 1401 C C . ASP A 1 176 ? 14.729 9.044 0.145 1.00 95.50 176 ASP A C 1
ATOM 1403 O O . ASP A 1 176 ? 15.380 8.576 -0.787 1.00 95.50 176 ASP A O 1
ATOM 1407 N N . ILE A 1 177 ? 13.493 8.625 0.438 1.00 95.75 177 ILE A N 1
ATOM 1408 C CA . ILE A 1 177 ? 12.777 7.644 -0.382 1.00 95.75 177 ILE A CA 1
ATOM 1409 C C . ILE A 1 177 ? 12.582 8.210 -1.791 1.00 95.75 177 ILE A C 1
ATOM 1411 O O . ILE A 1 177 ? 12.932 7.537 -2.759 1.00 95.75 177 ILE A O 1
ATOM 1415 N N . ASN A 1 178 ? 12.123 9.458 -1.916 1.00 93.81 178 ASN A N 1
ATOM 1416 C CA . ASN A 1 178 ? 11.965 10.124 -3.211 1.00 93.81 178 ASN A CA 1
ATOM 1417 C C . ASN A 1 178 ? 13.290 10.183 -3.984 1.00 93.81 178 ASN A C 1
ATOM 1419 O O . ASN A 1 178 ? 13.339 9.812 -5.154 1.00 93.81 178 ASN A O 1
ATOM 1423 N N . ASN A 1 179 ? 14.381 10.577 -3.321 1.00 93.00 179 ASN A N 1
ATOM 1424 C CA . ASN A 1 179 ? 15.716 10.609 -3.922 1.00 93.00 179 ASN A CA 1
ATOM 1425 C C . ASN A 1 179 ? 16.219 9.221 -4.325 1.00 93.00 179 ASN A C 1
ATOM 1427 O O . ASN A 1 179 ? 16.981 9.087 -5.276 1.00 93.00 179 ASN A O 1
ATOM 1431 N N . LYS A 1 180 ? 15.848 8.180 -3.578 1.00 93.00 180 LYS A N 1
ATOM 1432 C CA . LYS A 1 180 ? 16.250 6.804 -3.862 1.00 93.00 180 LYS A CA 1
ATOM 1433 C C . LYS A 1 180 ? 15.489 6.259 -5.074 1.00 93.00 180 LYS A C 1
ATOM 1435 O O . LYS A 1 180 ? 16.123 5.700 -5.966 1.00 93.00 180 LYS A O 1
ATOM 1440 N N . ILE A 1 181 ? 14.174 6.480 -5.128 1.00 92.06 181 ILE A N 1
ATOM 1441 C CA . ILE A 1 181 ? 13.279 6.048 -6.214 1.00 92.06 181 ILE A CA 1
ATOM 1442 C C . ILE A 1 181 ? 13.545 6.824 -7.512 1.00 92.06 181 ILE A C 1
ATOM 1444 O O . ILE A 1 181 ? 13.470 6.245 -8.593 1.00 92.06 181 ILE A O 1
ATOM 1448 N N . SER A 1 182 ? 13.931 8.100 -7.444 1.00 89.56 182 SER A N 1
ATOM 1449 C CA . SER A 1 182 ? 14.245 8.892 -8.643 1.00 89.56 182 SER A CA 1
ATOM 1450 C C . SER A 1 182 ? 15.479 8.397 -9.414 1.00 89.56 182 SER A C 1
ATOM 1452 O O . SER A 1 182 ? 15.658 8.769 -10.571 1.00 89.56 182 SER A O 1
ATOM 1454 N N . ASN A 1 183 ? 16.300 7.521 -8.816 1.00 89.75 183 ASN A N 1
ATOM 1455 C CA . ASN A 1 183 ? 17.434 6.870 -9.487 1.00 89.75 183 ASN A CA 1
ATOM 1456 C C . ASN A 1 183 ? 17.041 5.635 -10.316 1.00 89.75 183 ASN A C 1
ATOM 1458 O O . ASN A 1 183 ? 17.911 5.015 -10.936 1.00 89.75 183 ASN A O 1
ATOM 1462 N N . LEU A 1 184 ? 15.766 5.238 -10.303 1.00 93.00 184 LEU A N 1
ATOM 1463 C CA . LEU A 1 184 ? 15.260 4.219 -11.217 1.00 93.00 184 LEU A CA 1
ATOM 1464 C C . LEU A 1 184 ? 15.343 4.717 -12.664 1.00 93.00 184 LEU A C 1
ATOM 1466 O O . LEU A 1 184 ? 15.307 5.916 -12.932 1.00 93.00 184 LEU A O 1
ATOM 1470 N N . ASN A 1 185 ? 15.449 3.783 -13.607 1.00 92.81 185 ASN A N 1
ATOM 1471 C CA . ASN A 1 185 ? 15.492 4.093 -15.031 1.00 92.81 185 ASN A CA 1
ATOM 1472 C C . ASN A 1 185 ? 14.473 3.243 -15.817 1.00 92.81 185 ASN A C 1
ATOM 1474 O O . ASN A 1 185 ? 14.659 2.029 -15.867 1.00 92.81 185 ASN A O 1
ATOM 1478 N N . PRO A 1 186 ? 13.439 3.835 -16.442 1.00 91.81 186 PRO A N 1
ATOM 1479 C CA . PRO A 1 186 ? 13.148 5.268 -16.445 1.00 91.81 186 PRO A CA 1
ATOM 1480 C C . PRO A 1 186 ? 12.786 5.782 -15.047 1.00 91.81 186 PRO A C 1
ATOM 1482 O O . PRO A 1 186 ? 12.296 5.027 -14.201 1.00 91.81 186 PRO A O 1
ATOM 1485 N N . ALA A 1 187 ? 13.082 7.061 -14.813 1.00 87.75 187 ALA A N 1
ATOM 1486 C CA . ALA A 1 187 ? 12.767 7.730 -13.559 1.00 87.75 187 ALA A CA 1
ATOM 1487 C C . ALA A 1 187 ? 11.253 7.875 -13.402 1.00 87.75 187 ALA A C 1
ATOM 1489 O O . ALA A 1 187 ? 10.518 7.978 -14.384 1.00 87.75 187 ALA A O 1
ATOM 1490 N N . ILE A 1 188 ? 10.810 7.889 -12.151 1.00 83.19 188 ILE A N 1
ATOM 1491 C CA . ILE A 1 188 ? 9.399 7.954 -11.779 1.00 83.19 188 ILE A CA 1
ATOM 1492 C C . ILE A 1 188 ? 9.162 9.255 -11.045 1.00 83.19 188 ILE A C 1
ATOM 1494 O O . ILE A 1 188 ? 9.936 9.628 -10.158 1.00 83.19 188 ILE A O 1
ATOM 1498 N N . GLY A 1 189 ? 8.104 9.947 -11.450 1.00 74.62 189 GLY A N 1
ATOM 1499 C CA . GLY A 1 189 ? 7.694 11.185 -10.811 1.00 74.62 189 GLY A CA 1
ATOM 1500 C C . GLY A 1 189 ? 7.163 10.923 -9.397 1.00 74.62 189 GLY A C 1
ATOM 1501 O O . GLY A 1 189 ? 6.520 9.896 -9.168 1.00 74.62 189 GLY A O 1
ATOM 1502 N N . PRO A 1 190 ? 7.407 11.821 -8.427 1.00 72.19 190 PRO A N 1
ATOM 1503 C CA . PRO A 1 190 ? 6.872 11.688 -7.070 1.00 72.19 190 PRO A CA 1
ATOM 1504 C C . PRO A 1 190 ? 5.339 11.656 -7.034 1.00 72.19 190 PRO A C 1
ATOM 1506 O O . PRO A 1 190 ? 4.761 11.128 -6.097 1.00 72.19 190 PRO A O 1
ATOM 1509 N N . GLU A 1 191 ? 4.673 12.189 -8.056 1.00 72.75 191 GLU A N 1
ATOM 1510 C CA . GLU A 1 191 ? 3.227 12.117 -8.230 1.00 72.75 191 GLU A CA 1
ATOM 1511 C C . GLU A 1 191 ? 2.726 10.747 -8.678 1.00 72.75 191 GLU A C 1
ATOM 1513 O O . GLU A 1 191 ? 1.524 10.584 -8.792 1.00 72.75 191 GLU A O 1
ATOM 1518 N N . GLN A 1 192 ? 3.598 9.785 -8.989 1.00 73.94 192 GLN A N 1
ATOM 1519 C CA . GLN A 1 192 ? 3.186 8.463 -9.464 1.00 73.94 192 GLN A CA 1
ATOM 1520 C C . GLN A 1 192 ? 3.067 7.441 -8.332 1.00 73.94 192 GLN A C 1
ATOM 1522 O O . GLN A 1 192 ? 2.469 6.396 -8.538 1.00 73.94 192 GLN A O 1
ATOM 1527 N N . PHE A 1 193 ? 3.602 7.714 -7.145 1.00 79.19 193 PHE A N 1
ATOM 1528 C CA . PHE A 1 193 ? 3.476 6.846 -5.974 1.00 79.19 193 PHE A CA 1
ATOM 1529 C C . PHE A 1 193 ? 3.052 7.666 -4.757 1.00 79.19 193 PHE A C 1
ATOM 1531 O O . PHE A 1 193 ? 3.148 8.889 -4.755 1.00 79.19 193 PHE A O 1
ATOM 1538 N N . ASP A 1 194 ? 2.578 6.989 -3.717 1.00 83.44 194 ASP A N 1
ATOM 1539 C CA . ASP A 1 194 ? 2.154 7.640 -2.477 1.00 83.44 194 ASP A CA 1
ATOM 1540 C C . ASP A 1 194 ? 2.908 7.050 -1.284 1.00 83.44 194 ASP A C 1
ATOM 1542 O O . ASP A 1 194 ? 3.107 5.837 -1.202 1.00 83.44 194 ASP A O 1
ATOM 1546 N N . ILE A 1 195 ? 3.352 7.920 -0.375 1.00 87.81 195 ILE A N 1
ATOM 1547 C CA . ILE A 1 195 ? 3.953 7.531 0.902 1.00 87.81 195 ILE A CA 1
ATOM 1548 C C . ILE A 1 195 ? 3.028 8.023 2.006 1.00 87.81 195 ILE A C 1
ATOM 1550 O O . ILE A 1 195 ? 2.882 9.230 2.215 1.00 87.81 195 ILE A O 1
ATOM 1554 N N . ALA A 1 196 ? 2.474 7.089 2.768 1.00 88.44 196 ALA A N 1
ATOM 1555 C CA . ALA A 1 196 ? 1.580 7.382 3.868 1.00 88.44 196 ALA A CA 1
ATOM 1556 C C . ALA A 1 196 ? 2.136 6.888 5.206 1.00 88.44 196 ALA A C 1
ATOM 1558 O O . ALA A 1 196 ? 2.742 5.823 5.316 1.00 88.44 196 ALA A O 1
ATOM 1559 N N . PHE A 1 197 ? 1.871 7.664 6.254 1.00 91.81 197 PHE A N 1
ATOM 1560 C CA . PHE A 1 197 ? 2.179 7.302 7.634 1.00 91.81 197 PHE A CA 1
ATOM 1561 C C . PHE A 1 197 ? 0.872 7.007 8.361 1.00 91.81 197 PHE A C 1
ATOM 1563 O O . PHE A 1 197 ? 0.157 7.933 8.743 1.00 91.81 197 PHE A O 1
ATOM 1570 N N . LYS A 1 198 ? 0.549 5.726 8.549 1.00 90.81 198 LYS A N 1
ATOM 1571 C CA . LYS A 1 198 ? -0.668 5.313 9.259 1.00 90.81 198 LYS A CA 1
ATOM 1572 C C . LYS A 1 198 ? -0.380 5.185 10.743 1.00 90.81 198 LYS A C 1
ATOM 1574 O O . LYS A 1 198 ? 0.576 4.517 11.132 1.00 90.81 198 LYS A O 1
ATOM 1579 N N . GLN A 1 199 ? -1.194 5.819 11.571 1.00 92.69 199 GLN A N 1
ATOM 1580 C CA . GLN A 1 199 ? -1.003 5.832 13.016 1.00 92.69 199 GLN A CA 1
ATOM 1581 C C . GLN A 1 199 ? -1.188 4.430 13.621 1.00 92.69 199 GLN A C 1
ATOM 1583 O O . GLN A 1 199 ? -2.148 3.726 13.302 1.00 92.69 199 GLN A O 1
ATOM 1588 N N . VAL A 1 200 ? -0.270 4.026 14.507 1.00 93.75 200 VAL A N 1
ATOM 1589 C CA . VAL A 1 200 ? -0.402 2.788 15.291 1.00 93.75 200 VAL A CA 1
ATOM 1590 C C . VAL A 1 200 ? -1.075 3.110 16.619 1.00 93.75 200 VAL A C 1
ATOM 1592 O O . VAL A 1 200 ? -0.733 4.095 17.273 1.00 93.75 200 VAL A O 1
ATOM 1595 N N . PHE A 1 201 ? -2.018 2.270 17.023 1.00 91.88 201 PHE A N 1
ATOM 1596 C CA . PHE A 1 201 ? -2.741 2.370 18.286 1.00 91.88 201 PHE A CA 1
ATOM 1597 C C . PHE A 1 201 ? -2.218 1.350 19.294 1.00 91.88 201 PHE A C 1
ATOM 1599 O O . PHE A 1 201 ? -1.554 0.374 18.928 1.00 91.88 201 PHE A O 1
ATOM 1606 N N . ASP A 1 202 ? -2.534 1.566 20.567 1.00 90.62 202 ASP A N 1
ATOM 1607 C CA . ASP A 1 202 ? -2.316 0.577 21.617 1.00 90.62 202 ASP A CA 1
ATOM 1608 C C . ASP A 1 202 ? -3.013 -0.768 21.317 1.00 90.62 202 ASP A C 1
ATOM 1610 O O . ASP A 1 202 ? -3.802 -0.912 20.378 1.00 90.62 202 ASP A O 1
ATOM 1614 N N . GLU A 1 203 ? -2.707 -1.785 22.124 1.00 87.19 203 GLU A N 1
ATOM 1615 C CA . GLU A 1 203 ? -3.244 -3.144 21.954 1.00 87.19 203 GLU A CA 1
ATOM 1616 C C . GLU A 1 203 ? -4.787 -3.177 22.012 1.00 87.19 203 GLU A C 1
ATOM 1618 O O . GLU A 1 203 ? -5.430 -4.032 21.398 1.00 87.19 203 GLU A O 1
ATOM 1623 N N . LEU A 1 204 ? -5.403 -2.212 22.706 1.00 78.25 204 LEU A N 1
ATOM 1624 C CA . LEU A 1 204 ? -6.856 -2.084 22.840 1.00 78.25 204 LEU A CA 1
ATOM 1625 C C . LEU A 1 204 ? -7.485 -1.329 21.648 1.00 78.25 204 LEU A C 1
ATOM 1627 O O . LEU A 1 204 ? -8.659 -1.536 21.316 1.00 78.25 204 LEU A O 1
ATOM 1631 N N . GLY A 1 205 ? -6.707 -0.522 20.928 1.00 80.75 205 GLY A N 1
ATOM 1632 C CA . GLY A 1 205 ? -7.143 0.372 19.858 1.00 80.75 205 GLY A CA 1
ATOM 1633 C C . GLY A 1 205 ? -7.765 1.683 20.348 1.00 80.75 205 GLY A C 1
ATOM 1634 O O . GLY A 1 205 ? -8.565 2.272 19.607 1.00 80.75 205 GLY A O 1
ATOM 1635 N N . GLN A 1 206 ? -7.473 2.088 21.585 1.00 80.62 206 GLN A N 1
ATOM 1636 C CA . GLN A 1 206 ? -8.048 3.271 22.230 1.00 80.62 206 GLN A CA 1
ATOM 1637 C C . GLN A 1 206 ? -7.189 4.503 21.972 1.00 80.62 206 GLN A C 1
ATOM 1639 O O . GLN A 1 206 ? -7.693 5.473 21.410 1.00 80.62 206 GLN A O 1
ATOM 1644 N N . GLU A 1 207 ? -5.900 4.420 22.291 1.00 89.50 207 GLU A N 1
ATOM 1645 C CA . GLU A 1 207 ? -4.975 5.547 22.200 1.00 89.50 207 GLU A CA 1
ATOM 1646 C C . GLU A 1 207 ? -3.967 5.380 21.063 1.00 89.50 207 GLU A C 1
ATOM 1648 O O . GLU A 1 207 ? -3.504 4.276 20.759 1.00 89.50 207 GLU A O 1
ATOM 1653 N N . GLU A 1 208 ? -3.606 6.497 20.437 1.00 93.94 208 GLU A N 1
ATOM 1654 C CA . GLU A 1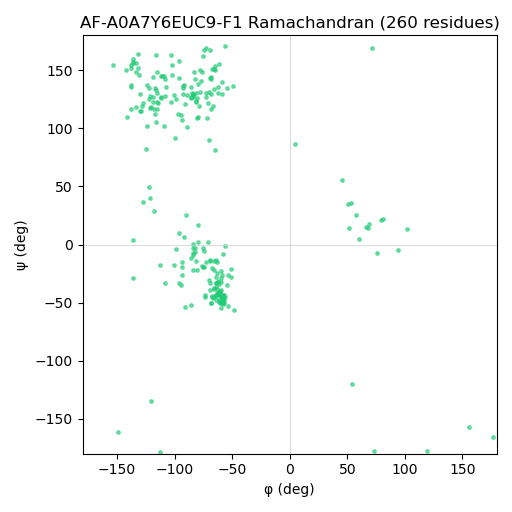 208 ? -2.530 6.560 19.453 1.00 93.94 208 GLU A CA 1
ATOM 1655 C C . GLU A 1 208 ? -1.169 6.437 20.148 1.00 93.94 208 GLU A C 1
ATOM 1657 O O . GLU A 1 208 ? -0.857 7.157 21.100 1.00 93.94 208 GLU A O 1
ATOM 1662 N N . ILE A 1 209 ? -0.311 5.545 19.654 1.00 94.44 209 ILE A N 1
ATOM 1663 C CA . ILE A 1 209 ? 1.064 5.448 20.135 1.00 94.44 209 ILE A CA 1
ATOM 1664 C C . ILE A 1 209 ? 1.884 6.551 19.475 1.00 94.44 209 ILE A C 1
ATOM 1666 O O . ILE A 1 209 ? 2.197 6.500 18.283 1.00 94.44 209 ILE A O 1
ATOM 1670 N N . LYS A 1 210 ? 2.270 7.541 20.279 1.00 95.00 210 LYS A N 1
ATOM 1671 C CA . LYS A 1 210 ? 3.105 8.656 19.836 1.00 95.00 210 LYS A CA 1
ATOM 1672 C C . LYS A 1 210 ? 4.337 8.170 19.062 1.00 95.00 210 LYS A C 1
ATOM 1674 O O . LYS A 1 210 ? 5.021 7.240 19.485 1.00 95.00 210 LYS A O 1
ATOM 1679 N N . ASP A 1 211 ? 4.623 8.854 17.954 1.00 94.38 211 ASP A N 1
ATOM 1680 C CA . ASP A 1 211 ? 5.795 8.628 17.103 1.00 94.38 211 ASP A CA 1
ATOM 1681 C C . ASP A 1 211 ? 5.903 7.189 16.565 1.00 94.38 211 ASP A C 1
ATOM 1683 O O . ASP A 1 211 ? 6.997 6.733 16.244 1.00 94.38 211 ASP A O 1
ATOM 1687 N N . ARG A 1 212 ? 4.788 6.454 16.447 1.00 95.3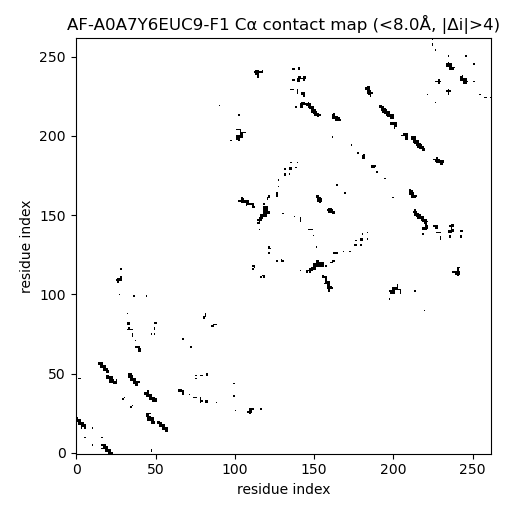1 212 ARG A N 1
ATOM 1688 C CA . ARG A 1 212 ? 4.774 5.088 15.914 1.00 95.31 212 ARG A CA 1
ATOM 1689 C C . ARG A 1 212 ? 3.765 4.930 14.783 1.00 95.31 212 ARG A C 1
ATOM 1691 O O . ARG A 1 212 ? 2.568 5.126 14.970 1.00 95.31 212 ARG A O 1
ATOM 1698 N N . TYR A 1 213 ? 4.264 4.515 13.621 1.00 95.00 213 TYR A N 1
ATOM 1699 C CA . TYR A 1 213 ? 3.488 4.470 12.381 1.00 95.00 213 TYR A CA 1
ATOM 1700 C C . TYR A 1 213 ? 3.713 3.173 11.608 1.00 95.00 213 TYR A C 1
ATOM 1702 O O . TYR A 1 213 ? 4.760 2.542 11.733 1.00 95.00 213 TYR A O 1
ATOM 1710 N N . ILE A 1 214 ? 2.762 2.808 10.757 1.00 94.94 214 ILE A N 1
ATOM 1711 C CA . ILE A 1 214 ? 3.039 1.996 9.575 1.00 94.94 214 ILE A CA 1
ATOM 1712 C C . ILE A 1 214 ? 3.455 2.952 8.460 1.00 94.94 214 ILE A C 1
ATOM 1714 O O . ILE A 1 214 ? 2.747 3.925 8.192 1.00 94.94 214 ILE A O 1
ATOM 1718 N N . VAL A 1 215 ? 4.605 2.698 7.835 1.00 95.94 215 VAL A N 1
ATOM 1719 C CA . VAL A 1 215 ? 5.014 3.434 6.629 1.00 95.94 215 VAL A CA 1
ATOM 1720 C C . VAL A 1 215 ? 4.538 2.625 5.433 1.00 95.94 215 VAL A C 1
ATOM 1722 O O . VAL A 1 215 ? 5.074 1.551 5.162 1.00 95.94 215 VAL A O 1
ATOM 1725 N N . GLU A 1 216 ? 3.507 3.119 4.762 1.00 93.38 216 GLU A N 1
ATOM 1726 C CA . GLU A 1 216 ? 2.920 2.501 3.578 1.00 93.38 216 GLU A CA 1
ATOM 1727 C C . GLU A 1 216 ? 3.423 3.226 2.331 1.00 93.38 216 GLU A C 1
ATOM 1729 O O . GLU A 1 216 ? 3.371 4.453 2.260 1.00 93.38 216 GLU A O 1
ATOM 1734 N N . ILE A 1 217 ? 3.936 2.469 1.364 1.00 91.44 217 ILE A N 1
ATOM 1735 C CA . ILE A 1 217 ? 4.332 2.985 0.053 1.00 91.44 217 ILE A CA 1
ATOM 1736 C C . ILE A 1 217 ? 3.453 2.310 -0.990 1.00 91.44 217 ILE A C 1
ATOM 1738 O O . ILE A 1 217 ? 3.589 1.106 -1.214 1.00 91.44 217 ILE A O 1
ATOM 1742 N N . ASN A 1 218 ? 2.579 3.082 -1.626 1.00 84.94 218 ASN A N 1
ATOM 1743 C CA . ASN A 1 218 ? 1.702 2.628 -2.700 1.00 84.94 218 ASN A CA 1
ATOM 1744 C C . ASN A 1 218 ? 2.396 2.836 -4.042 1.00 84.94 218 ASN A C 1
ATOM 1746 O O . ASN A 1 218 ? 2.759 3.958 -4.393 1.00 84.94 218 ASN A O 1
ATOM 1750 N N . VAL A 1 219 ? 2.584 1.752 -4.788 1.00 85.38 219 VAL A N 1
ATOM 1751 C CA . VAL A 1 219 ? 3.344 1.733 -6.038 1.00 85.38 219 VAL A CA 1
ATOM 1752 C C . VAL A 1 219 ? 2.431 1.245 -7.160 1.00 85.38 219 VAL A C 1
ATOM 1754 O O . VAL A 1 219 ? 1.978 0.098 -7.122 1.00 85.38 219 VAL A O 1
ATOM 1757 N N . PRO A 1 220 ? 2.157 2.056 -8.191 1.00 80.25 220 PRO A N 1
ATOM 1758 C CA . PRO A 1 220 ? 1.303 1.625 -9.283 1.00 80.25 220 PRO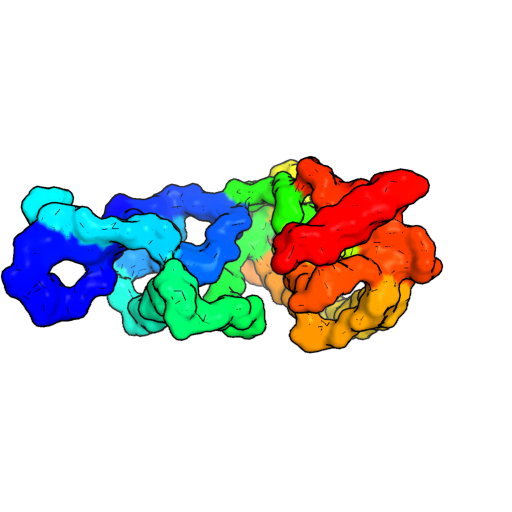 A CA 1
ATOM 1759 C C . PRO A 1 220 ? 2.029 0.611 -10.172 1.00 80.25 220 PRO A C 1
ATOM 1761 O O . PRO A 1 220 ? 3.250 0.435 -10.127 1.00 80.25 220 PRO A O 1
ATOM 1764 N N . ARG A 1 221 ? 1.272 -0.015 -11.072 1.00 81.31 221 ARG A N 1
ATOM 1765 C CA . ARG A 1 221 ? 1.864 -0.594 -12.278 1.00 81.31 221 ARG A CA 1
ATOM 1766 C C . ARG A 1 221 ? 2.360 0.540 -13.177 1.00 81.31 221 ARG A C 1
ATOM 1768 O O . ARG A 1 221 ? 1.682 1.554 -13.310 1.00 81.31 221 ARG A O 1
ATOM 1775 N N . SER A 1 222 ? 3.502 0.348 -13.838 1.00 82.12 222 SER A N 1
ATOM 1776 C CA . SER A 1 222 ? 3.996 1.351 -14.789 1.00 82.12 222 SER A CA 1
ATOM 1777 C C . SER A 1 222 ? 2.980 1.614 -15.922 1.00 82.12 222 SER A C 1
ATOM 1779 O O . SER A 1 222 ? 2.517 0.645 -16.540 1.00 82.12 222 SER A O 1
ATOM 1781 N N . PRO A 1 223 ? 2.640 2.887 -16.211 1.00 63.97 223 PRO A N 1
ATOM 1782 C CA . PRO A 1 223 ? 1.564 3.253 -17.137 1.00 63.97 223 PRO A CA 1
ATOM 1783 C C . PRO A 1 223 ? 1.879 3.025 -18.627 1.00 63.97 223 PRO A C 1
ATOM 1785 O O . PRO A 1 223 ? 0.951 2.995 -19.429 1.00 63.97 223 PRO A O 1
ATOM 1788 N N . PHE A 1 224 ? 3.147 2.826 -19.021 1.00 66.81 224 PHE A N 1
ATOM 1789 C CA . PHE A 1 224 ? 3.561 2.833 -20.440 1.00 66.81 224 PHE A CA 1
ATOM 1790 C C . PHE A 1 224 ? 4.348 1.599 -20.901 1.00 66.81 224 PHE A C 1
ATOM 1792 O O . PHE A 1 224 ? 5.277 1.715 -21.693 1.00 66.81 224 PHE A O 1
ATOM 1799 N N . ASN A 1 225 ? 4.020 0.401 -20.404 1.00 76.19 225 ASN A N 1
ATOM 1800 C CA . ASN A 1 225 ? 4.806 -0.827 -20.640 1.00 76.19 225 ASN A CA 1
ATOM 1801 C C . ASN A 1 225 ? 6.308 -0.688 -20.333 1.00 76.19 225 ASN A C 1
ATOM 1803 O O . ASN A 1 225 ? 7.097 -1.576 -20.664 1.00 76.19 225 ASN A O 1
ATOM 1807 N N . ASP A 1 226 ? 6.701 0.379 -19.639 1.00 87.50 226 ASP A N 1
ATOM 1808 C CA . ASP A 1 226 ? 8.080 0.609 -19.272 1.00 87.50 226 ASP A CA 1
ATOM 1809 C C . ASP A 1 226 ? 8.544 -0.480 -18.310 1.00 87.50 226 ASP A C 1
ATOM 1811 O O . ASP A 1 226 ? 7.773 -1.078 -17.539 1.00 87.50 226 ASP A O 1
ATOM 1815 N N . VAL A 1 227 ? 9.841 -0.741 -18.402 1.00 91.88 227 VAL A N 1
ATOM 1816 C CA . VAL A 1 227 ? 10.573 -1.662 -17.548 1.00 91.88 227 VAL A CA 1
ATOM 1817 C C . VAL A 1 227 ? 11.623 -0.842 -16.819 1.00 91.88 227 VAL A C 1
ATOM 1819 O O . VAL A 1 227 ? 12.509 -0.265 -17.445 1.00 91.88 227 VAL A O 1
ATOM 1822 N N . HIS A 1 228 ? 11.500 -0.788 -15.499 1.00 93.75 228 HIS A N 1
ATOM 1823 C CA . HIS A 1 228 ? 12.330 0.015 -14.620 1.00 93.75 228 HIS A CA 1
ATOM 1824 C C . HIS A 1 228 ? 13.519 -0.794 -14.102 1.00 93.75 228 HIS A C 1
ATOM 1826 O O . HIS A 1 228 ? 13.367 -1.898 -13.569 1.00 93.75 228 HIS A O 1
ATOM 1832 N N . PHE A 1 229 ? 14.706 -0.214 -14.237 1.00 95.38 229 PHE A N 1
ATOM 1833 C CA . PHE A 1 229 ? 15.978 -0.768 -13.806 1.00 95.38 229 PHE A CA 1
ATOM 1834 C C . PHE A 1 229 ? 16.541 0.021 -12.629 1.00 95.38 229 PHE A C 1
ATOM 1836 O O . PHE A 1 229 ? 16.459 1.248 -12.587 1.00 95.38 229 PHE A O 1
ATOM 1843 N N . ILE A 1 230 ? 17.201 -0.685 -11.718 1.00 94.75 230 ILE A N 1
ATOM 1844 C CA . ILE A 1 230 ? 18.039 -0.102 -10.669 1.00 94.75 230 ILE A CA 1
ATOM 1845 C C . ILE A 1 230 ? 19.471 -0.049 -11.198 1.00 94.75 230 ILE A C 1
ATOM 1847 O O . ILE A 1 230 ? 19.958 -1.014 -11.797 1.00 94.75 230 ILE A O 1
ATOM 1851 N N . ASN A 1 231 ? 20.153 1.084 -11.006 1.00 89.38 231 ASN A N 1
ATOM 1852 C CA . ASN A 1 231 ? 21.534 1.293 -11.464 1.00 89.38 231 ASN A CA 1
ATOM 1853 C C . ASN A 1 231 ? 21.742 0.923 -12.951 1.00 89.38 231 ASN A C 1
ATOM 1855 O O . ASN A 1 231 ? 22.784 0.381 -13.323 1.00 89.38 231 ASN A O 1
ATOM 1859 N N . ASN A 1 232 ? 20.727 1.155 -13.794 1.00 87.50 232 ASN A N 1
ATOM 1860 C CA . ASN A 1 232 ? 20.696 0.849 -15.234 1.00 87.50 232 ASN A CA 1
ATOM 1861 C C . ASN A 1 232 ? 20.880 -0.624 -15.639 1.00 87.50 232 ASN A C 1
ATOM 1863 O O . ASN A 1 232 ? 20.974 -0.914 -16.830 1.00 87.50 232 ASN A O 1
ATOM 1867 N N . THR A 1 233 ? 20.969 -1.556 -14.692 1.00 89.19 233 THR A N 1
ATOM 1868 C CA . THR A 1 233 ? 21.372 -2.942 -14.990 1.00 89.19 233 THR A CA 1
ATOM 1869 C C . THR A 1 233 ? 20.516 -3.981 -14.292 1.00 89.19 233 THR A C 1
ATOM 1871 O O . THR A 1 233 ? 20.346 -5.082 -14.813 1.00 89.19 233 THR A O 1
ATOM 1874 N N . GLU A 1 234 ? 19.958 -3.655 -13.130 1.00 95.44 234 GLU A N 1
ATOM 1875 C CA . GLU A 1 234 ? 19.236 -4.626 -12.326 1.00 95.44 234 GLU A CA 1
ATOM 1876 C C . GLU A 1 234 ? 17.734 -4.509 -12.548 1.00 95.44 234 GLU A C 1
ATOM 1878 O O . GLU A 1 234 ? 17.153 -3.444 -12.361 1.00 95.44 234 GLU A O 1
ATOM 1883 N N . LEU A 1 235 ? 17.102 -5.619 -12.921 1.00 95.12 235 LEU A N 1
ATOM 1884 C CA . LEU A 1 235 ? 15.663 -5.705 -13.137 1.00 95.12 235 LEU A CA 1
ATOM 1885 C C . LEU A 1 235 ? 15.068 -6.637 -12.083 1.00 95.12 235 LEU A C 1
ATOM 1887 O O . LEU A 1 235 ? 15.444 -7.809 -12.000 1.00 95.12 235 LEU A O 1
ATOM 1891 N N . TYR A 1 236 ? 14.126 -6.118 -11.299 1.00 96.12 236 TYR A N 1
ATOM 1892 C CA . TYR A 1 236 ? 13.369 -6.883 -10.311 1.00 96.12 236 TYR A CA 1
ATOM 1893 C C . TYR A 1 236 ? 11.903 -6.992 -10.729 1.00 96.12 236 TYR A C 1
ATOM 1895 O O . TYR A 1 236 ? 11.354 -6.061 -11.316 1.00 96.12 236 TYR A O 1
ATOM 1903 N N . VAL A 1 237 ? 11.272 -8.126 -10.422 1.00 94.00 237 VAL A N 1
ATOM 1904 C CA . VAL A 1 237 ? 9.833 -8.385 -10.612 1.00 94.00 237 VAL A CA 1
ATOM 1905 C C . VAL A 1 237 ? 9.253 -9.082 -9.381 1.00 94.00 237 VAL A C 1
ATOM 1907 O O . VAL A 1 237 ? 9.991 -9.716 -8.623 1.00 94.00 237 VAL A O 1
ATOM 1910 N N . ARG A 1 238 ? 7.932 -9.022 -9.195 1.00 89.81 238 ARG A N 1
ATOM 1911 C CA . ARG A 1 238 ? 7.213 -9.795 -8.174 1.00 89.81 238 ARG A CA 1
ATOM 1912 C C . ARG A 1 238 ? 6.954 -11.217 -8.672 1.00 89.81 238 ARG A C 1
ATOM 1914 O O . ARG A 1 238 ? 6.309 -11.425 -9.698 1.00 89.81 238 ARG A O 1
ATOM 1921 N N . ALA A 1 239 ? 7.417 -12.208 -7.916 1.00 81.94 239 ALA A N 1
ATOM 1922 C CA . ALA A 1 239 ? 7.183 -13.629 -8.141 1.00 81.94 239 ALA A CA 1
ATOM 1923 C C . ALA A 1 239 ? 6.693 -14.283 -6.839 1.00 81.94 239 ALA A C 1
ATOM 1925 O O . ALA A 1 239 ? 7.440 -14.345 -5.866 1.00 81.94 239 ALA A O 1
ATOM 1926 N N . ASN A 1 240 ? 5.448 -14.780 -6.823 1.00 68.94 240 ASN A N 1
ATOM 1927 C CA . ASN A 1 240 ? 4.864 -15.539 -5.703 1.00 68.94 240 ASN A CA 1
ATOM 1928 C C . ASN A 1 240 ? 5.128 -14.913 -4.314 1.00 68.94 240 ASN A C 1
ATOM 1930 O O . ASN A 1 240 ? 5.696 -15.571 -3.451 1.00 68.94 240 ASN A O 1
ATOM 1934 N N . ALA A 1 241 ? 4.751 -13.644 -4.121 1.00 71.31 241 ALA A N 1
ATOM 1935 C CA . ALA A 1 241 ? 4.968 -12.880 -2.882 1.00 71.31 241 ALA A CA 1
ATOM 1936 C C . ALA A 1 241 ? 6.429 -12.533 -2.526 1.00 71.31 241 ALA A C 1
ATOM 1938 O O . ALA A 1 241 ? 6.712 -12.104 -1.416 1.00 71.31 241 ALA A O 1
ATOM 1939 N N . SER A 1 242 ? 7.366 -12.674 -3.465 1.00 84.75 242 SER A N 1
ATOM 1940 C CA . SER A 1 242 ? 8.767 -12.289 -3.269 1.00 84.75 242 SER A CA 1
ATOM 1941 C C . SER A 1 242 ? 9.310 -11.488 -4.448 1.00 84.75 242 SER A C 1
ATOM 1943 O O . SER A 1 242 ? 8.819 -11.593 -5.575 1.00 84.75 242 SER A O 1
ATOM 1945 N N . ASN A 1 243 ? 10.349 -10.690 -4.208 1.00 90.69 243 ASN A N 1
ATOM 1946 C CA . ASN A 1 243 ? 11.075 -10.036 -5.289 1.00 90.69 243 ASN A CA 1
ATOM 1947 C C . ASN A 1 243 ? 12.074 -11.007 -5.910 1.00 90.69 243 ASN A C 1
ATOM 1949 O O . ASN A 1 243 ? 12.899 -11.601 -5.215 1.00 90.69 243 ASN A O 1
ATOM 1953 N N . LYS A 1 244 ? 12.054 -11.103 -7.237 1.00 93.75 244 LYS A N 1
ATOM 1954 C CA . LYS A 1 244 ? 13.037 -11.855 -8.007 1.00 93.75 244 LYS A CA 1
ATOM 1955 C C . LYS A 1 244 ? 13.835 -10.904 -8.888 1.00 93.75 244 LYS A C 1
ATOM 1957 O O . LYS A 1 244 ? 13.268 -10.232 -9.748 1.00 93.75 244 LYS A O 1
ATOM 1962 N N . LYS A 1 245 ? 15.157 -10.907 -8.711 1.00 96.00 245 LYS A N 1
ATOM 1963 C CA . LYS A 1 245 ? 16.093 -10.321 -9.674 1.00 96.00 245 LYS A CA 1
ATOM 1964 C C . LYS A 1 245 ? 16.124 -11.202 -10.918 1.00 96.00 245 LYS A C 1
ATOM 1966 O O . LYS A 1 245 ? 16.426 -12.391 -10.811 1.00 96.00 245 LYS A O 1
ATOM 1971 N N . LEU A 1 246 ? 15.801 -10.640 -12.075 1.00 93.94 246 LEU A N 1
ATOM 1972 C CA . LEU A 1 246 ? 15.892 -11.359 -13.341 1.00 93.94 246 LEU A CA 1
ATOM 1973 C C . LEU A 1 246 ? 17.323 -11.328 -13.866 1.00 93.94 246 LEU A C 1
ATOM 1975 O O . LEU A 1 246 ? 18.015 -10.314 -13.766 1.00 93.94 246 LEU A O 1
ATOM 1979 N N . VAL A 1 247 ? 17.759 -12.440 -14.457 1.00 93.25 247 VAL A N 1
ATOM 1980 C CA . VAL A 1 247 ? 19.110 -12.576 -15.016 1.00 93.25 247 VAL A CA 1
ATOM 1981 C C . VAL A 1 247 ? 19.085 -13.131 -16.439 1.00 93.25 247 VAL A C 1
ATOM 1983 O O . VAL A 1 247 ? 18.249 -13.961 -16.794 1.00 93.25 247 VAL A O 1
ATOM 1986 N N . GLY A 1 248 ? 20.026 -12.680 -17.274 1.00 91.81 248 GLY A N 1
ATOM 1987 C CA . GLY A 1 248 ? 20.252 -13.227 -18.615 1.00 91.81 248 GLY A CA 1
ATOM 1988 C C . GLY A 1 248 ? 18.993 -13.256 -19.492 1.00 91.81 248 GLY A C 1
ATOM 1989 O O . GLY A 1 248 ? 18.394 -12.222 -19.783 1.00 91.81 248 GLY A O 1
ATOM 1990 N N . SER A 1 249 ? 18.590 -14.453 -19.926 1.00 91.81 249 SER A N 1
ATOM 1991 C CA . SER A 1 249 ? 17.429 -14.661 -20.803 1.00 91.81 249 SER A CA 1
ATOM 1992 C C . SER A 1 249 ? 16.082 -14.345 -20.142 1.00 91.81 249 SER A C 1
ATOM 1994 O O . SER A 1 249 ? 15.106 -14.089 -20.854 1.00 91.81 249 SER A O 1
ATOM 1996 N N . GLU A 1 250 ? 16.006 -14.315 -18.808 1.00 92.38 250 GLU A N 1
ATOM 1997 C CA . GLU A 1 250 ? 14.777 -13.964 -18.088 1.00 92.38 250 GLU A CA 1
ATOM 1998 C C . GLU A 1 250 ? 14.381 -12.505 -18.339 1.00 92.38 250 GLU A C 1
ATOM 2000 O O . GLU A 1 250 ? 13.204 -12.221 -18.555 1.00 92.38 250 GLU A O 1
ATOM 2005 N N . ILE A 1 251 ? 15.366 -11.599 -18.403 1.00 92.31 251 ILE A N 1
ATOM 2006 C CA . ILE A 1 251 ? 15.163 -10.178 -18.725 1.00 92.31 251 ILE A CA 1
ATOM 2007 C C . ILE A 1 251 ? 14.529 -10.047 -20.112 1.00 92.31 251 ILE A C 1
ATOM 2009 O O . ILE A 1 251 ? 13.497 -9.401 -20.273 1.00 92.31 251 ILE A O 1
ATOM 2013 N N . VAL A 1 252 ? 15.111 -10.718 -21.112 1.00 91.06 252 VAL A N 1
ATOM 2014 C CA . VAL A 1 252 ? 14.620 -10.683 -22.499 1.00 91.06 252 VAL A CA 1
ATOM 2015 C C . VAL A 1 252 ? 13.194 -11.225 -22.589 1.00 91.06 252 VAL A C 1
ATOM 2017 O O . VAL A 1 252 ? 12.356 -10.661 -23.289 1.00 91.06 252 VAL A O 1
ATOM 2020 N N . THR A 1 253 ? 12.910 -12.309 -21.866 1.00 90.69 253 THR A N 1
ATOM 2021 C CA . THR A 1 253 ? 11.578 -12.924 -21.828 1.00 90.69 253 THR A CA 1
ATOM 2022 C C . THR A 1 253 ? 10.552 -11.978 -21.209 1.00 90.69 253 THR A C 1
ATOM 2024 O O . THR A 1 253 ? 9.469 -11.806 -21.765 1.00 90.69 253 THR A O 1
ATOM 2027 N N . HIS A 1 254 ? 10.902 -11.328 -20.096 1.00 90.75 254 HIS A N 1
ATOM 2028 C CA . HIS A 1 254 ? 10.024 -10.379 -19.422 1.00 90.75 254 HIS A CA 1
ATOM 2029 C C . HIS A 1 254 ? 9.725 -9.154 -20.292 1.00 90.75 254 HIS A C 1
ATOM 2031 O O . HIS A 1 254 ? 8.558 -8.815 -20.475 1.00 90.75 254 HIS A O 1
ATOM 2037 N N . ILE A 1 255 ? 10.757 -8.547 -20.889 1.00 90.50 255 ILE A N 1
ATOM 2038 C CA . ILE A 1 255 ? 10.608 -7.402 -21.797 1.00 90.50 255 ILE A CA 1
ATOM 2039 C C . ILE A 1 255 ? 9.684 -7.773 -22.962 1.00 90.50 255 ILE A C 1
ATOM 2041 O O . ILE A 1 255 ? 8.708 -7.076 -23.212 1.00 90.50 255 ILE A O 1
ATOM 2045 N N . ARG A 1 256 ? 9.923 -8.907 -23.636 1.00 89.00 256 ARG A N 1
ATOM 2046 C CA . ARG A 1 256 ? 9.060 -9.354 -24.744 1.00 89.00 256 ARG A CA 1
ATOM 2047 C C . ARG A 1 256 ? 7.608 -9.508 -24.316 1.00 89.00 256 ARG A C 1
ATOM 2049 O O . ARG A 1 256 ? 6.731 -8.997 -24.997 1.00 89.00 256 ARG A O 1
ATOM 2056 N N . LYS A 1 257 ? 7.358 -10.170 -23.184 1.00 85.38 257 LYS A N 1
ATOM 2057 C CA . LYS A 1 257 ? 5.999 -10.346 -22.664 1.00 85.38 257 LYS A CA 1
ATOM 2058 C C . LYS A 1 257 ? 5.310 -8.997 -22.440 1.00 85.38 257 LYS A C 1
ATOM 2060 O O . LYS A 1 257 ? 4.170 -8.809 -22.843 1.00 85.38 257 LYS A O 1
ATOM 2065 N N . ARG A 1 258 ? 6.032 -8.047 -21.849 1.00 82.56 258 ARG A N 1
ATOM 2066 C CA . ARG A 1 258 ? 5.514 -6.719 -21.517 1.00 82.56 258 ARG A CA 1
ATOM 2067 C C . ARG A 1 258 ? 5.113 -5.895 -22.742 1.00 82.56 258 ARG A C 1
ATOM 2069 O O . ARG A 1 258 ? 4.149 -5.154 -22.647 1.00 82.56 258 ARG A O 1
ATOM 2076 N N . PHE A 1 259 ? 5.804 -6.058 -23.872 1.00 80.25 259 PHE A N 1
ATOM 2077 C CA . PHE A 1 259 ? 5.492 -5.356 -25.125 1.00 80.25 259 PHE A CA 1
ATOM 2078 C C . PHE A 1 259 ? 4.571 -6.133 -26.081 1.00 80.25 259 PHE A C 1
ATOM 2080 O O . PHE A 1 259 ? 4.006 -5.528 -26.987 1.00 80.25 259 PHE A O 1
ATOM 2087 N N . CYS A 1 260 ? 4.440 -7.456 -25.935 1.00 70.88 260 CYS A N 1
ATOM 2088 C CA . CYS A 1 260 ? 3.591 -8.277 -26.807 1.00 70.88 260 CYS A CA 1
ATOM 2089 C C . CYS A 1 260 ? 2.168 -8.489 -26.267 1.00 70.88 260 CYS A C 1
ATOM 2091 O O . CYS A 1 260 ? 1.266 -8.698 -27.070 1.00 70.88 260 CYS A O 1
ATOM 2093 N N . ASP A 1 261 ? 1.958 -8.429 -24.948 1.00 57.16 261 ASP A N 1
ATOM 2094 C CA . ASP A 1 261 ? 0.643 -8.624 -24.310 1.00 57.16 261 ASP A CA 1
ATOM 2095 C C . ASP A 1 261 ? -0.145 -7.292 -24.159 1.00 57.16 261 ASP A C 1
ATOM 2097 O O . ASP A 1 261 ? -0.945 -7.150 -23.233 1.00 57.16 261 ASP A O 1
ATOM 2101 N N . SER A 1 262 ? 0.129 -6.294 -25.015 1.00 50.59 262 SER A N 1
ATOM 2102 C CA . SER A 1 262 ? -0.433 -4.922 -24.972 1.00 50.59 262 SER A CA 1
ATOM 2103 C C . SER A 1 262 ? -1.444 -4.666 -26.076 1.00 50.59 262 SER A C 1
ATOM 2105 O O . SER A 1 262 ? -1.130 -5.030 -27.231 1.00 50.59 262 SER A O 1
#

Nearest PDB structures (foldseek):
  5hjz-assembly1_A  TM=8.901E-01  e=5.645E-05  Mycobacterium tuberculosis H37Rv
  5yd0-assembly2_B  TM=5.087E-01  e=1.271E-08  Rattus norvegicus
  7zep-assembly1_A  TM=5.027E-01  e=1.134E-07  Homo sapiens
  7eg0-assembly1_B  TM=5.214E-01  e=4.688E-07  Homo sapiens
  7lrd-assembly1_A  TM=4.744E-01  e=6.657E-08  Homo sapiens

Secondary structure (DSSP, 8-state):
-EEE-S-HHHHHH-SEEEEEEEESS--GGG--TTEEEEEETTEEEEEEEGGG-EEEEGGG---------HHHHHHHHHHHHHHTTSS---GGGGGGSTTS--EETTPBPS----SSEEEE---SS-HHHHHHTTHHHHHHHHHTTT-EEEEETB-TT-BB--EE--HHHHHHHHHHHHHHHTTSBS---GGGSEEEEEEEEPTTSSSEEEEEEEEEEEEPPPTTS---BBTTTBEEEEETTEEEEE-THHHHHHHHHHHH--

Organism: NCBI:txid248903

InterPro domains:
  IPR003477 mRNA interferase PemK-like [PF02452] (3-79)
  IPR007421 Schlafen, AlbA_2 domain [PF04326] (113-246)
  IPR011067 Plasmid maintenance toxin/Cell growth inhibitor [G3DSA:2.30.30.110] (1-87)
  IPR029684 Schlafen family [PTHR12155] (102-261)
  IPR038461 Schlafen, AlbA_2 domain superfamily [G3DSA:3.30.950.30] (106-253)

Radius of gyration: 21.07 Å; Cα contacts (8 Å, |Δi|>4): 473; chains: 1; bounding box: 64×31×50 Å

Solvent-accessible surface area (backbone atoms only — not comparable to full-atom values): 14599 Å² total; per-residue (Å²): 97,68,44,77,78,55,58,68,70,55,62,71,73,46,66,53,41,45,29,22,46,33,42,70,82,61,46,77,74,64,78,41,78,25,43,41,76,44,57,37,81,96,42,73,66,25,33,35,35,37,79,54,61,42,76,43,55,51,87,74,61,86,75,89,77,68,66,70,53,76,68,51,47,51,52,47,51,53,17,40,34,42,50,71,65,77,42,86,86,58,82,81,73,52,79,77,62,72,80,76,64,82,44,22,38,74,39,68,51,76,40,68,66,33,77,44,35,43,57,34,58,65,85,71,96,54,51,63,62,65,49,66,75,47,47,52,58,53,49,29,7,24,28,51,44,82,11,35,35,38,36,35,11,22,32,89,85,23,28,30,67,34,35,80,45,49,74,73,54,48,59,52,43,54,53,52,49,51,62,51,44,45,56,29,37,68,60,58,61,77,89,64,43,47,80,44,76,44,67,20,21,36,74,88,58,81,49,75,42,81,45,26,21,31,45,36,38,42,36,48,42,49,93,74,65,53,67,38,17,47,84,80,72,44,38,33,28,60,50,96,49,38,79,39,76,51,59,78,69,50,45,57,53,51,54,50,49,49,69,66,80,109

Mean predicted aligned error: 12.43 Å